Protein 2RBK (pdb70)

Foldseek 3Di:
DAAEEEEEPDQWQADLVVRAGDPLLLVLLVVLVVVRHAYEYAYLADPLFPPRCCSCVVVVRHQWYQYNQQQWIAGVPGTQHHDFADLQLLLLVLVLCVVVVWKKWFDDNPAIEIENHDPVCCVDVPPRNNGPDHHYDHSVVRSPDGGAKMKIQDAVVSCVVSCVRRPAWDWFDPDGRIIIIGGHPRHSLNNVVRVCVVVVHDLCNYEYEEAGRSCLVVQQRRNFYEYEQPHDPSSVVSGPYYAYGSNVSRVSVVCVVVVSD

Radius of gyration: 17.63 Å; Cα contacts (8 Å, |Δi|>4): 606; chains: 1; bounding box: 45×34×45 Å

Secondary structure (DSSP, 8-state):
---EEEE-SBTTTB-TTTSS--HHHHHHHHHHHHTT-EEEEE-SS-GGG--S-HHHHHTT---EEEEGGGTEEEETTEEEEE----HHHHHHHHHHHHHHT--EEEE-SS-EEEES--HHIIIIIIIIT-PPPPPB--HHHHHTS--SEEEE---HHHHHHHGGGSTT-EEE-SSTT--EEESTT-SHHHHHHHHHHHHT--GGGEEEEE-SGGGHHHHHHSSEEEE-TTS-HHHHHHSSEE---GGGTHHHHHHHHHT--

InterPro domains:
  IPR000150 Cof family [TIGR00099] (5-255)
  IPR006379 HAD-superfamily hydrolase, subfamily IIB [TIGR01484] (4-228)
  IPR023214 HAD superfamily [G3DSA:3.40.50.1000] (5-255)
  IPR036412 HAD-like superfamily [SSF56784] (3-259)

B-factor: mean 18.92, std 11.82, range [7.37, 110.87]

Nearest PDB structures (foldseek):
  2rav-assembly1_A  TM=1.000E+00  e=5.101E-58  Bacteroides thetaiotaomicron VPI-5482
  1ymq-assembly1_A  TM=9.968E-01  e=4.869E-56  Bacteroides thetaiotaomicron VPI-5482
  3r4c-assembly1_A  TM=8.888E-01  e=1.615E-30  Bacteroides thetaiotaomicron
  2pq0-assembly1_A  TM=8.275E-01  e=8.387E-27  Geobacillus kaustophilus HTA426
  3l7y-assembly1_A  TM=8.537E-01  e=1.121E-21  Streptococcus mutans UA159

CATH classification: 3.40.50.1000 (+1 more: 3.30.1240.10)

Structure (mmCIF, N/CA/C/O backbone):
data_2RBK
#
_entry.id   2RBK
#
_cell.length_a   49.533
_cell.length_b   56.356
_cell.length_c   94.026
_cell.angle_alpha   90.00
_cell.angle_beta   90.00
_cell.angle_gamma   90.00
#
_symmetry.space_group_name_H-M   'P 21 21 21'
#
loop_
_entity.id
_entity.type
_entity.pdbx_description
1 polymer 'Putative uncharacterized protein'
2 non-polymer 'MAGNESIUM ION'
3 non-polymer oxido(dioxo)vanadium
4 water water
#
loop_
_atom_site.group_PDB
_atom_site.id
_atom_site.type_symbol
_atom_site.label_atom_id
_atom_site.label_alt_id
_atom_site.label_comp_id
_atom_site.label_asym_id
_atom_site.label_entity_id
_atom_site.label_seq_id
_atom_site.pdbx_PDB_ins_code
_atom_site.Cartn_x
_atom_site.Cartn_y
_atom_site.Cartn_z
_atom_site.occupancy
_atom_site.B_iso_or_equiv
_atom_site.auth_seq_id
_atom_site.auth_comp_id
_atom_site.auth_asym_id
_atom_site.auth_atom_id
_atom_site.pdbx_PDB_model_num
ATOM 1 N N . MET A 1 1 ? 18.576 20.958 63.337 1.00 18.55 1 MET A N 1
ATOM 2 C CA . MET A 1 1 ? 19.410 21.830 62.498 1.00 19.26 1 MET A CA 1
ATOM 3 C C . MET A 1 1 ? 19.060 21.517 61.029 1.00 19.44 1 MET A C 1
ATOM 4 O O . MET A 1 1 ? 18.393 20.521 60.704 1.00 19.63 1 MET A O 1
ATOM 9 N N . THR A 1 2 ? 19.567 22.469 60.250 1.00 14.76 2 THR A N 1
ATOM 10 C CA . THR A 1 2 ? 19.234 22.361 58.830 1.00 11.75 2 THR A CA 1
ATOM 11 C C . THR A 1 2 ? 20.003 21.264 58.121 1.00 10.92 2 THR A C 1
ATOM 12 O O . THR A 1 2 ? 21.219 21.162 58.255 1.00 12.58 2 THR A O 1
ATOM 16 N N . LYS A 1 3 ? 19.304 20.471 57.350 1.00 10.21 3 LYS A N 1
ATOM 17 C CA . LYS A 1 3 ? 19.840 19.375 56.553 1.00 9.71 3 LYS A CA 1
ATOM 18 C C . LYS A 1 3 ? 19.614 19.583 55.062 1.00 8.90 3 LYS A C 1
ATOM 19 O O . LYS A 1 3 ? 20.358 18.995 54.277 1.00 10.27 3 LYS A O 1
ATOM 25 N N . ALA A 1 4 ? 18.621 20.338 54.653 1.00 9.17 4 ALA A N 1
ATOM 26 C CA . ALA A 1 4 ? 18.229 20.461 53.249 1.00 8.72 4 ALA A CA 1
ATOM 27 C C . ALA A 1 4 ? 17.983 21.934 52.923 1.00 7.90 4 ALA A C 1
ATOM 28 O O . ALA A 1 4 ? 17.236 22.598 53.649 1.00 9.25 4 ALA A O 1
ATOM 30 N N . LEU A 1 5 ? 18.609 22.400 51.870 1.00 7.90 5 LEU A N 1
ATOM 31 C CA . LEU A 1 5 ? 18.454 23.768 51.341 1.00 7.79 5 LEU A CA 1
ATOM 32 C C . LEU A 1 5 ? 17.697 23.694 50.031 1.00 7.76 5 LEU A C 1
ATOM 33 O O . LEU A 1 5 ? 18.028 22.866 49.167 1.00 8.92 5 LEU A O 1
ATOM 38 N N . PHE A 1 6 ? 16.712 24.566 49.842 1.00 7.42 6 PHE A N 1
ATOM 39 C CA . PHE A 1 6 ? 15.917 24.631 48.650 1.00 7.92 6 PHE A CA 1
ATOM 40 C C . PHE A 1 6 ? 16.026 26.021 48.035 1.00 7.37 6 PHE A C 1
ATOM 41 O O . PHE A 1 6 ? 15.599 26.985 48.659 1.00 8.57 6 PHE A O 1
ATOM 49 N N . PHE A 1 7 ? 16.598 26.090 46.843 1.00 7.60 7 PHE A N 1
ATOM 50 C CA . PHE A 1 7 ? 16.867 27.371 46.177 1.00 7.67 7 PHE A CA 1
ATOM 51 C C . PHE A 1 7 ? 16.003 27.532 44.930 1.00 7.96 7 PHE A C 1
ATOM 52 O O . PHE A 1 7 ? 16.109 26.752 43.984 1.00 8.47 7 PHE A O 1
ATOM 60 N N . ASP A 1 8 ? 15.219 28.625 44.901 1.00 8.25 8 ASP A N 1
ATOM 61 C CA . ASP A 1 8 ? 14.742 29.130 43.628 1.00 8.24 8 ASP A CA 1
ATOM 62 C C . ASP A 1 8 ? 15.925 29.508 42.754 1.00 8.38 8 ASP A C 1
ATOM 63 O O . ASP A 1 8 ? 17.013 29.792 43.241 1.00 8.91 8 ASP A O 1
ATOM 68 N N . ILE A 1 9 ? 15.704 29.516 41.427 1.00 8.44 9 ILE A N 1
ATOM 69 C CA . ILE A 1 9 ? 16.783 29.911 40.523 1.00 9.20 9 ILE A CA 1
ATOM 70 C C . ILE A 1 9 ? 16.676 31.430 40.238 1.00 8.67 9 ILE A C 1
ATOM 71 O O . ILE A 1 9 ? 17.559 32.201 40.651 1.00 9.66 9 ILE A O 1
ATOM 76 N N . ASP A 1 10 ? 15.671 31.843 39.508 1.00 10.01 10 ASP A N 1
ATOM 77 C CA . ASP A 1 10 ? 15.674 33.208 38.948 1.00 10.13 10 ASP A CA 1
ATOM 78 C C . ASP A 1 10 ? 15.417 34.251 40.030 1.00 9.42 10 ASP A C 1
ATOM 79 O O . ASP A 1 10 ? 14.411 34.240 40.713 1.00 9.96 10 ASP A O 1
ATOM 84 N N . GLY A 1 11 ? 16.347 35.164 40.221 1.00 9.83 11 GLY A N 1
ATOM 85 C CA . GLY A 1 11 ? 16.313 36.183 41.237 1.00 9.71 11 GLY A CA 1
ATOM 86 C C . GLY A 1 11 ? 16.789 35.713 42.586 1.00 9.11 11 GLY A C 1
ATOM 87 O O . GLY A 1 11 ? 16.782 36.506 43.537 1.00 10.20 11 GLY A O 1
ATOM 88 N N . THR A 1 12 ? 17.223 34.464 42.702 1.00 8.86 12 THR A N 1
ATOM 89 C CA . THR A 1 12 ? 17.639 33.873 43.990 1.00 8.52 12 THR A CA 1
ATOM 90 C C . THR A 1 12 ? 19.062 33.333 43.864 1.00 8.69 12 THR A C 1
ATOM 91 O O . THR A 1 12 ? 19.955 33.785 44.603 1.00 9.91 12 THR A O 1
ATOM 95 N N . LEU A 1 13 ? 19.289 32.421 42.929 1.00 8.57 13 LEU A N 1
ATOM 96 C CA . LEU A 1 13 ? 20.637 32.019 42.534 1.00 8.81 13 LEU A CA 1
ATOM 97 C C . LEU A 1 13 ? 21.179 32.867 41.389 1.00 9.55 13 LEU A C 1
ATOM 98 O O . LEU A 1 13 ? 22.316 33.273 41.455 1.00 12.34 13 LEU A O 1
ATOM 103 N N . VAL A 1 14 ? 20.386 33.090 40.357 1.00 9.88 14 VAL A N 1
ATOM 104 C CA . VAL A 1 14 ? 20.798 33.798 39.135 1.00 10.62 14 VAL A CA 1
ATOM 105 C C . VAL A 1 14 ? 20.193 35.178 39.122 1.00 10.98 14 VAL A C 1
ATOM 106 O O . VAL A 1 14 ? 18.979 35.348 39.191 1.00 13.29 14 VAL A O 1
ATOM 110 N N . SER A 1 15 ? 21.068 36.197 39.016 1.00 11.46 15 SER A N 1
ATOM 111 C CA . SER A 1 15 ? 20.646 37.570 38.979 1.00 13.01 15 SER A CA 1
ATOM 112 C C . SER A 1 15 ? 19.884 37.921 37.719 1.00 14.72 15 SER A C 1
ATOM 113 O O . SER A 1 15 ? 20.361 37.617 36.624 1.00 15.55 15 SER A O 1
ATOM 116 N N . PHE A 1 16 ? 18.777 38.639 37.817 1.00 16.07 16 PHE A N 1
ATOM 117 C CA . PHE A 1 16 ? 18.064 39.122 36.650 1.00 17.84 16 PHE A CA 1
ATOM 118 C C . PHE A 1 16 ? 18.859 40.239 35.993 1.00 19.80 16 PHE A C 1
ATOM 119 O O . PHE A 1 16 ? 18.703 40.489 34.802 1.00 25.72 16 PHE A O 1
ATOM 127 N N . GLU A 1 17 ? 19.665 40.935 36.773 1.00 23.03 17 GLU A N 1
ATOM 128 C CA A GLU A 1 17 ? 20.488 42.084 36.380 0.37 24.67 17 GLU A CA 1
ATOM 129 C CA B GLU A 1 17 ? 20.396 42.110 36.230 0.63 25.15 17 GLU A CA 1
ATOM 130 C C . GLU A 1 17 ? 21.653 41.679 35.503 1.00 25.67 17 GLU A C 1
ATOM 131 O O . GLU A 1 17 ? 21.951 42.250 34.441 1.00 31.70 17 GLU A O 1
ATOM 142 N N . THR A 1 18 ? 22.369 40.666 36.002 1.00 23.87 18 THR A N 1
ATOM 143 C CA . THR A 1 18 ? 23.562 40.215 35.349 1.00 26.28 18 THR A CA 1
ATOM 144 C C . THR A 1 18 ? 23.362 38.928 34.572 1.00 23.24 18 THR A C 1
ATOM 145 O O . THR A 1 18 ? 24.189 38.540 33.754 1.00 26.88 18 THR A O 1
ATOM 149 N N . HIS A 1 19 ? 22.343 38.137 34.824 1.00 20.17 19 HIS A N 1
ATOM 150 C CA . HIS A 1 19 ? 22.119 36.823 34.277 1.00 19.57 19 HIS A CA 1
ATOM 151 C C . HIS A 1 19 ? 23.180 35.800 34.700 1.00 18.70 19 HIS A C 1
ATOM 152 O O . HIS A 1 19 ? 23.399 34.791 34.042 1.00 21.60 19 HIS A O 1
ATOM 159 N N . ARG A 1 20 ? 23.861 36.031 35.826 1.00 17.57 20 ARG A N 1
ATOM 160 C CA . ARG A 1 20 ? 24.864 35.200 36.383 1.00 17.14 20 ARG A CA 1
ATOM 161 C C . ARG A 1 20 ? 24.612 34.902 37.864 1.00 13.50 20 ARG A C 1
ATOM 162 O O . ARG A 1 20 ? 23.951 35.665 38.560 1.00 14.18 20 ARG A O 1
ATOM 170 N N . ILE A 1 21 ? 25.227 33.848 38.308 1.00 13.22 21 ILE A N 1
ATOM 171 C CA . ILE A 1 21 ? 25.254 33.484 39.723 1.00 10.96 21 ILE A CA 1
ATOM 172 C C . ILE A 1 21 ? 26.377 34.289 40.442 1.00 11.33 21 ILE A C 1
ATOM 173 O O . ILE A 1 21 ? 27.503 34.278 39.976 1.00 13.12 21 ILE A O 1
ATOM 178 N N . PRO A 1 22 ? 26.072 34.979 41.533 1.00 10.92 22 PRO A N 1
ATOM 179 C CA . PRO A 1 22 ? 27.135 35.696 42.264 1.00 11.55 22 PRO A CA 1
ATOM 180 C C . PRO A 1 22 ? 28.237 34.708 42.661 1.00 11.43 22 PRO A C 1
ATOM 181 O O . PRO A 1 22 ? 28.011 33.581 43.099 1.00 11.13 22 PRO A O 1
ATOM 185 N N . SER A 1 23 ? 29.450 35.219 42.617 1.00 12.71 23 SER A N 1
ATOM 186 C CA . SER A 1 23 ? 30.588 34.418 43.040 1.00 12.65 23 SER A CA 1
ATOM 187 C C . SER A 1 23 ? 30.464 33.939 44.466 1.00 10.98 23 SER A C 1
ATOM 188 O O . SER A 1 23 ? 30.837 32.809 44.772 1.00 11.97 23 SER A O 1
ATOM 191 N N . SER A 1 24 ? 29.944 34.769 45.344 1.00 10.50 24 SER A N 1
ATOM 192 C CA . SER A 1 24 ? 29.833 34.360 46.737 1.00 9.90 24 SER A CA 1
ATOM 193 C C . SER A 1 24 ? 28.770 33.277 46.943 1.00 8.98 24 SER A C 1
ATOM 194 O O . SER A 1 24 ? 28.856 32.535 47.931 1.00 9.54 24 SER A O 1
ATOM 197 N N . THR A 1 25 ? 27.825 33.183 46.044 1.00 9.06 25 THR A N 1
ATOM 198 C CA . THR A 1 25 ? 26.848 32.107 46.084 1.00 9.42 25 THR A CA 1
ATOM 199 C C . THR A 1 25 ? 27.502 30.776 45.782 1.00 9.11 25 THR A C 1
ATOM 200 O O . THR A 1 25 ? 27.263 29.768 46.453 1.00 9.86 25 THR A O 1
ATOM 204 N N . ILE A 1 26 ? 28.330 30.744 44.743 1.00 9.79 26 ILE A N 1
ATOM 205 C CA A ILE A 1 26 ? 29.037 29.505 44.432 0.71 10.57 26 ILE A CA 1
ATOM 206 C CA B ILE A 1 26 ? 29.094 29.551 44.415 0.29 10.07 26 ILE A CA 1
ATOM 207 C C . ILE A 1 26 ? 29.917 29.097 45.608 1.00 10.08 26 ILE A C 1
ATOM 208 O O . ILE A 1 26 ? 29.922 27.909 45.997 1.00 11.04 26 ILE A O 1
ATOM 217 N N . GLU A 1 27 ? 30.641 30.034 46.197 1.00 10.01 27 GLU A N 1
ATOM 218 C CA . GLU A 1 27 ? 31.492 29.715 47.371 1.00 10.37 27 GLU A CA 1
ATOM 219 C C . GLU A 1 27 ? 30.655 29.207 48.532 1.00 9.43 27 GLU A C 1
ATOM 220 O O . GLU A 1 27 ? 31.050 28.244 49.214 1.00 10.12 27 GLU A O 1
ATOM 226 N N . ALA A 1 28 ? 29.504 29.814 48.805 1.00 9.32 28 ALA A N 1
ATOM 227 C CA . ALA A 1 28 ? 28.659 29.387 49.897 1.00 9.31 28 ALA A CA 1
ATOM 228 C C . ALA A 1 28 ? 28.148 27.976 49.687 1.00 8.77 28 ALA A C 1
ATOM 229 O O . ALA A 1 28 ? 28.097 27.183 50.632 1.00 9.26 28 ALA A O 1
ATOM 231 N N . LEU A 1 29 ? 27.729 27.650 48.473 1.00 8.66 29 LEU A N 1
ATOM 232 C CA A LEU A 1 29 ? 27.204 26.306 48.194 0.69 8.80 29 LEU A CA 1
ATOM 233 C CA B LEU A 1 29 ? 27.227 26.316 48.152 0.31 8.60 29 LEU A CA 1
ATOM 234 C C . LEU A 1 29 ? 28.331 25.293 48.256 1.00 9.08 29 LEU A C 1
ATOM 235 O O . LEU A 1 29 ? 28.101 24.152 48.721 1.00 9.26 29 LEU A O 1
ATOM 244 N N . GLU A 1 30 ? 29.531 25.626 47.815 1.00 9.50 30 GLU A N 1
ATOM 245 C CA . GLU A 1 30 ? 30.683 24.712 47.991 1.00 9.75 30 GLU A CA 1
ATOM 246 C C . GLU A 1 30 ? 30.882 24.412 49.469 1.00 9.52 30 GLU A C 1
ATOM 247 O O . GLU A 1 30 ? 31.067 23.247 49.870 1.00 10.24 30 GLU A O 1
ATOM 253 N N . ALA A 1 31 ? 30.851 25.477 50.294 1.00 9.63 31 ALA A N 1
ATOM 254 C CA . ALA A 1 31 ? 31.096 25.270 51.713 1.00 10.12 31 ALA A CA 1
ATOM 255 C C . ALA A 1 31 ? 29.977 24.427 52.349 1.00 9.30 31 ALA A C 1
ATOM 256 O O . ALA A 1 31 ? 30.232 23.550 53.162 1.00 10.39 31 ALA A O 1
ATOM 258 N N . ALA A 1 32 ? 28.718 24.684 51.954 1.00 9.01 32 ALA A N 1
ATOM 259 C CA . ALA A 1 32 ? 27.589 23.937 52.516 1.00 8.81 32 ALA A CA 1
ATOM 260 C C . ALA A 1 32 ? 27.660 22.475 52.093 1.00 8.34 32 ALA A C 1
ATOM 261 O O . ALA A 1 32 ? 27.374 21.561 52.886 1.00 9.00 32 ALA A O 1
ATOM 263 N N . HIS A 1 33 ? 28.027 22.229 50.853 1.00 8.72 33 HIS A N 1
ATOM 264 C CA . HIS A 1 33 ? 28.125 20.845 50.344 1.00 8.79 33 HIS A CA 1
ATOM 265 C C . HIS A 1 33 ? 29.099 20.034 51.180 1.00 9.08 33 HIS A C 1
ATOM 266 O O . HIS A 1 33 ? 28.867 18.881 51.547 1.00 9.73 33 HIS A O 1
ATOM 273 N N . ALA A 1 34 ? 30.266 20.615 51.486 1.00 9.25 34 ALA A N 1
ATOM 274 C CA . ALA A 1 34 ? 31.295 19.933 52.262 1.00 10.00 34 ALA A CA 1
ATOM 275 C C . ALA A 1 34 ? 30.872 19.683 53.698 1.00 10.13 34 ALA A C 1
ATOM 276 O O . ALA A 1 34 ? 31.328 18.718 54.300 1.00 11.78 34 ALA A O 1
ATOM 278 N N . LYS A 1 35 ? 29.998 20.516 54.245 1.00 10.11 35 LYS A N 1
ATOM 279 C CA . LYS A 1 35 ? 29.396 20.321 55.562 1.00 11.03 35 LYS A CA 1
ATOM 280 C C . LYS A 1 35 ? 28.257 19.287 55.546 1.00 11.14 35 LYS A C 1
ATOM 281 O O . LYS A 1 35 ? 27.712 18.992 56.626 1.00 13.34 35 LYS A O 1
ATOM 287 N N . GLY A 1 36 ? 27.902 18.764 54.378 1.00 9.80 36 GLY A N 1
ATOM 288 C CA . GLY A 1 36 ? 26.906 17.731 54.244 1.00 10.31 36 GLY A CA 1
ATOM 289 C C . GLY A 1 36 ? 25.503 18.247 54.063 1.00 9.00 36 GLY A C 1
ATOM 290 O O . GLY A 1 36 ? 24.590 17.438 54.070 1.00 9.43 36 GLY A O 1
ATOM 291 N N . LEU A 1 37 ? 25.271 19.531 53.841 1.00 8.62 37 LEU A N 1
ATOM 292 C CA . LEU A 1 37 ? 23.966 19.986 53.459 1.00 8.37 37 LEU A CA 1
ATOM 293 C C . LEU A 1 37 ? 23.573 19.346 52.139 1.00 8.43 37 LEU A C 1
ATOM 294 O O . LEU A 1 37 ? 24.406 19.240 51.238 1.00 9.72 37 LEU A O 1
ATOM 299 N N . LYS A 1 38 ? 22.313 18.962 52.007 1.00 9.08 38 LYS A N 1
ATOM 300 C CA . LYS A 1 38 ? 21.760 18.597 50.723 1.00 9.43 38 LYS A CA 1
ATOM 301 C C . LYS A 1 38 ? 21.233 19.892 50.078 1.00 10.17 38 LYS A C 1
ATOM 302 O O . LYS A 1 38 ? 20.570 20.691 50.720 1.00 11.75 38 LYS A O 1
ATOM 308 N N . ILE A 1 39 ? 21.551 20.059 48.787 1.00 8.66 39 ILE A N 1
ATOM 309 C CA . ILE A 1 39 ? 21.268 21.278 48.063 1.00 8.68 39 ILE A CA 1
ATOM 310 C C . ILE A 1 39 ? 20.334 20.981 46.899 1.00 8.35 39 ILE A C 1
ATOM 311 O O . ILE A 1 39 ? 20.660 20.152 46.020 1.00 9.02 39 ILE A O 1
ATOM 316 N N . PHE A 1 40 ? 19.159 21.569 46.921 1.00 8.03 40 PHE A N 1
ATOM 317 C CA . PHE A 1 40 ? 18.118 21.281 45.949 1.00 8.23 40 PHE A CA 1
ATOM 318 C C . PHE A 1 40 ? 17.722 22.544 45.246 1.00 7.68 40 PHE A C 1
ATOM 319 O O . PHE A 1 40 ? 17.651 23.652 45.799 1.00 9.00 40 PHE A O 1
ATOM 327 N N . ILE A 1 41 ? 17.401 22.390 43.966 1.00 8.07 41 ILE A N 1
ATOM 328 C CA . ILE A 1 41 ? 16.782 23.424 43.145 1.00 8.34 41 ILE A CA 1
ATOM 329 C C . ILE A 1 41 ? 15.291 23.339 43.259 1.00 8.11 41 ILE A C 1
ATOM 330 O O . ILE A 1 41 ? 14.755 22.219 43.274 1.00 9.05 41 ILE A O 1
ATOM 335 N N . ALA A 1 42 ? 14.602 24.474 43.368 1.00 8.21 42 ALA A N 1
ATOM 336 C CA . ALA A 1 42 ? 13.138 24.508 43.436 1.00 8.22 42 ALA A CA 1
ATOM 337 C C . ALA A 1 42 ? 12.706 25.632 42.517 1.00 8.67 42 ALA A C 1
ATOM 338 O O . ALA A 1 42 ? 12.711 26.803 42.907 1.00 9.28 42 ALA A O 1
ATOM 340 N N . THR A 1 43 ? 12.284 25.269 41.282 1.00 8.58 43 THR A N 1
ATOM 341 C CA . THR A 1 43 ? 12.048 26.231 40.222 1.00 8.45 43 THR A CA 1
ATOM 342 C C . THR A 1 43 ? 10.738 25.973 39.505 1.00 8.71 43 THR A C 1
ATOM 343 O O . THR A 1 43 ? 10.256 24.857 39.380 1.00 8.91 43 THR A O 1
ATOM 347 N N . GLY A 1 44 ? 10.174 27.080 38.960 1.00 9.30 44 GLY A N 1
ATOM 348 C CA . GLY A 1 44 ? 9.142 27.017 37.992 1.00 10.09 44 GLY A CA 1
ATOM 349 C C . GLY A 1 44 ? 9.602 26.561 36.643 1.00 10.07 44 GLY A C 1
ATOM 350 O O . GLY A 1 44 ? 8.822 26.120 35.780 1.00 12.49 44 GLY A O 1
ATOM 351 N N . ARG A 1 45 ? 10.899 26.664 36.327 1.00 9.97 45 ARG A N 1
ATOM 352 C CA . ARG A 1 45 ? 11.367 26.218 35.041 1.00 10.14 45 ARG A CA 1
ATOM 353 C C . ARG A 1 45 ? 11.243 24.714 34.906 1.00 9.76 45 ARG A C 1
ATOM 354 O O . ARG A 1 45 ? 11.549 23.973 35.846 1.00 10.34 45 ARG A O 1
ATOM 362 N N . PRO A 1 46 ? 10.864 24.218 33.719 1.00 10.17 46 PRO A N 1
ATOM 363 C CA . PRO A 1 46 ? 11.112 22.818 33.374 1.00 10.84 46 PRO A CA 1
ATOM 364 C C . PRO A 1 46 ? 12.595 22.573 33.161 1.00 9.92 46 PRO A C 1
ATOM 365 O O . PRO A 1 46 ? 13.327 23.486 32.740 1.00 10.74 46 PRO A O 1
ATOM 369 N N . LYS A 1 47 ? 13.040 21.342 33.347 1.00 10.99 47 LYS A N 1
ATOM 370 C CA . LYS A 1 47 ? 14.430 20.991 33.123 1.00 11.69 47 LYS A CA 1
ATOM 371 C C . LYS A 1 47 ? 14.903 21.419 31.754 1.00 11.74 47 LYS A C 1
ATOM 372 O O . LYS A 1 47 ? 16.082 21.830 31.586 1.00 12.71 47 LYS A O 1
ATOM 378 N N . ALA A 1 48 ? 14.045 21.315 30.735 1.00 11.37 48 ALA A N 1
ATOM 379 C CA . ALA A 1 48 ? 14.378 21.640 29.387 1.00 13.14 48 ALA A CA 1
ATOM 380 C C . ALA A 1 48 ? 14.912 23.081 29.218 1.00 12.72 48 ALA A C 1
ATOM 381 O O . ALA A 1 48 ? 15.658 23.288 28.256 1.00 15.19 48 ALA A O 1
ATOM 383 N N . ILE A 1 49 ? 14.588 23.995 30.122 1.00 11.66 49 ILE A N 1
ATOM 384 C CA . ILE A 1 49 ? 15.076 25.367 29.991 1.00 12.02 49 ILE A CA 1
ATOM 385 C C . ILE A 1 49 ? 15.954 25.752 31.182 1.00 11.50 49 ILE A C 1
ATOM 386 O O . ILE A 1 49 ? 16.244 26.935 31.346 1.00 12.35 49 ILE A O 1
ATOM 391 N N . ILE A 1 50 ? 16.432 24.787 31.980 1.00 11.07 50 ILE A N 1
ATOM 392 C CA . ILE A 1 50 ? 17.408 25.096 33.045 1.00 11.79 50 ILE A CA 1
ATOM 393 C C . ILE A 1 50 ? 18.776 25.111 32.390 1.00 13.18 50 ILE A C 1
ATOM 394 O O . ILE A 1 50 ? 19.525 24.109 32.379 1.00 16.09 50 ILE A O 1
ATOM 399 N N . ASN A 1 51 ? 19.132 26.249 31.804 1.00 14.64 51 ASN A N 1
ATOM 400 C CA . ASN A 1 51 ? 20.342 26.450 31.009 1.00 16.29 51 ASN A CA 1
ATOM 401 C C . ASN A 1 51 ? 21.282 27.411 31.727 1.00 14.21 51 ASN A C 1
ATOM 402 O O . ASN A 1 51 ? 22.247 27.858 31.112 1.00 19.44 51 ASN A O 1
ATOM 407 N N . ASN A 1 52 ? 21.028 27.708 32.999 1.00 13.29 52 ASN A N 1
ATOM 408 C CA . ASN A 1 52 ? 21.716 28.820 33.703 1.00 13.07 52 ASN A CA 1
ATOM 409 C C . ASN A 1 52 ? 22.378 28.365 34.981 1.00 12.41 52 ASN A C 1
ATOM 410 O O . ASN A 1 52 ? 22.815 29.197 35.766 1.00 14.88 52 ASN A O 1
ATOM 415 N N . LEU A 1 53 ? 22.527 27.025 35.201 1.00 11.67 53 LEU A N 1
ATOM 416 C CA . LEU A 1 53 ? 23.087 26.481 36.385 1.00 11.33 53 LEU A CA 1
ATOM 417 C C . LEU A 1 53 ? 24.394 25.738 36.181 1.00 12.65 53 LEU A C 1
ATOM 418 O O . LEU A 1 53 ? 24.869 25.037 37.077 1.00 12.49 53 LEU A O 1
ATOM 423 N N . SER A 1 54 ? 25.053 25.857 35.004 1.00 14.35 54 SER A N 1
ATOM 424 C CA . SER A 1 54 ? 26.237 25.045 34.736 1.00 14.98 54 SER A CA 1
ATOM 425 C C . SER A 1 54 ? 27.331 25.212 35.762 1.00 14.74 54 SER A C 1
ATOM 426 O O . SER A 1 54 ? 28.026 24.272 36.044 1.00 15.49 54 SER A O 1
ATOM 429 N N . GLU A 1 55 ? 27.487 26.390 36.327 1.00 14.77 55 GLU A N 1
ATOM 430 C CA . GLU A 1 55 ? 28.532 26.519 37.336 1.00 15.82 55 GLU A CA 1
ATOM 431 C C . GLU A 1 55 ? 28.347 25.586 38.533 1.00 15.16 55 GLU A C 1
ATOM 432 O O . GLU A 1 55 ? 29.293 24.967 39.076 1.00 20.91 55 GLU A O 1
ATOM 438 N N . LEU A 1 56 ? 27.121 25.448 38.950 1.00 13.22 56 LEU A N 1
ATOM 439 C CA . LEU A 1 56 ? 26.807 24.585 40.073 1.00 11.96 56 LEU A CA 1
ATOM 440 C C . LEU A 1 56 ? 26.831 23.100 39.656 1.00 11.74 56 LEU A C 1
ATOM 441 O O . LEU A 1 56 ? 27.293 22.251 40.408 1.00 12.84 56 LEU A O 1
ATOM 446 N N . GLN A 1 57 ? 26.266 22.850 38.454 1.00 12.21 57 GLN A N 1
ATOM 447 C CA . GLN A 1 57 ? 26.173 21.511 37.922 1.00 13.08 57 GLN A CA 1
ATOM 448 C C . GLN A 1 57 ? 27.561 20.905 37.625 1.00 13.79 57 GLN A C 1
ATOM 449 O O . GLN A 1 57 ? 27.813 19.752 37.984 1.00 14.50 57 GLN A O 1
ATOM 455 N N . ASP A 1 58 ? 28.425 21.717 37.043 1.00 13.34 58 ASP A N 1
ATOM 456 C CA . ASP A 1 58 ? 29.774 21.206 36.713 1.00 13.89 58 ASP A CA 1
ATOM 457 C C . ASP A 1 58 ? 30.570 20.983 37.981 1.00 12.74 58 ASP A C 1
ATOM 458 O O . ASP A 1 58 ? 31.536 20.208 37.956 1.00 15.91 58 ASP A O 1
ATOM 463 N N . ARG A 1 59 ? 30.227 21.644 39.076 1.00 12.36 59 ARG A N 1
ATOM 464 C CA A ARG A 1 59 ? 30.852 21.460 40.390 0.69 11.06 59 ARG A CA 1
ATOM 465 C CA B ARG A 1 59 ? 30.881 21.437 40.368 0.31 11.50 59 ARG A CA 1
ATOM 466 C C . ARG A 1 59 ? 30.183 20.334 41.159 1.00 11.29 59 ARG A C 1
ATOM 467 O O . ARG A 1 59 ? 30.592 20.035 42.285 1.00 12.07 59 ARG A O 1
ATOM 482 N N . ASN A 1 60 ? 29.150 19.703 40.615 1.00 11.59 60 ASN A N 1
ATOM 483 C CA . ASN A 1 60 ? 28.473 18.579 41.249 1.00 11.98 60 ASN A CA 1
ATOM 484 C C . ASN A 1 60 ? 27.931 18.917 42.629 1.00 11.64 60 ASN A C 1
ATOM 485 O O . ASN A 1 60 ? 27.991 18.134 43.550 1.00 13.33 60 ASN A O 1
ATOM 490 N N . LEU A 1 61 ? 27.349 20.120 42.733 1.00 10.75 61 LEU A N 1
ATOM 491 C CA . LEU A 1 61 ? 26.833 20.629 44.007 1.00 11.14 61 LEU A CA 1
ATOM 492 C C . LEU A 1 61 ? 25.330 20.429 44.232 1.00 10.66 61 LEU A C 1
ATOM 493 O O . LEU A 1 61 ? 24.878 20.646 45.348 1.00 11.88 61 LEU A O 1
ATOM 498 N N . ILE A 1 62 ? 24.567 20.028 43.230 1.00 10.34 62 ILE A N 1
ATOM 499 C CA . ILE A 1 62 ? 23.117 19.886 43.355 1.00 9.55 62 ILE A CA 1
ATOM 500 C C . ILE A 1 62 ? 22.759 18.428 43.567 1.00 9.58 62 ILE A C 1
ATOM 501 O O . ILE A 1 62 ? 23.193 17.564 42.817 1.00 10.78 62 ILE A O 1
ATOM 506 N N . ASP A 1 63 ? 21.954 18.177 44.608 1.00 8.12 63 ASP A N 1
ATOM 507 C CA . ASP A 1 63 ? 21.527 16.821 45.002 1.00 8.72 63 ASP A CA 1
ATOM 508 C C . ASP A 1 63 ? 20.177 16.425 44.438 1.00 8.96 63 ASP A C 1
ATOM 509 O O . ASP A 1 63 ? 19.824 15.229 44.520 1.00 10.57 63 ASP A O 1
ATOM 514 N N . GLY A 1 64 ? 19.386 17.336 43.915 1.00 8.55 64 GLY A N 1
ATOM 515 C CA . GLY A 1 64 ? 18.079 16.999 43.347 1.00 8.61 64 GLY A CA 1
ATOM 516 C C . GLY A 1 64 ? 17.382 18.248 42.893 1.00 7.96 64 GLY A C 1
ATOM 517 O O . GLY A 1 64 ? 17.792 19.369 43.193 1.00 8.20 64 GLY A O 1
ATOM 518 N N . TYR A 1 65 ? 16.272 18.013 42.161 1.00 8.24 65 TYR A N 1
ATOM 519 C CA . TYR A 1 65 ? 15.536 19.039 41.503 1.00 7.93 65 TYR A CA 1
ATOM 520 C C . TYR A 1 65 ? 14.031 18.935 41.731 1.00 7.97 65 TYR A C 1
ATOM 521 O O . TYR A 1 65 ? 13.438 17.871 41.514 1.00 9.01 65 TYR A O 1
ATOM 530 N N . ILE A 1 66 ? 13.459 20.075 42.068 1.00 7.44 66 ILE A N 1
ATOM 531 C CA . ILE A 1 66 ? 12.049 20.340 42.022 1.00 7.67 66 ILE A CA 1
ATOM 532 C C . ILE A 1 66 ? 11.854 21.280 40.850 1.00 7.66 66 ILE A C 1
ATOM 533 O O . ILE A 1 66 ? 12.364 22.404 40.878 1.00 8.35 66 ILE A O 1
ATOM 538 N N . THR A 1 67 ? 11.178 20.815 39.800 1.00 7.82 67 THR A N 1
ATOM 539 C CA . THR A 1 67 ? 10.956 21.625 38.596 1.00 7.87 67 THR A CA 1
ATOM 540 C C . THR A 1 67 ? 9.477 21.762 38.362 1.00 7.95 67 THR A C 1
ATOM 541 O O . THR A 1 67 ? 8.645 21.091 38.981 1.00 8.31 67 THR A O 1
ATOM 545 N N . MET A 1 68 ? 9.140 22.687 37.452 1.00 8.20 68 MET A N 1
ATOM 546 C CA . MET A 1 68 ? 7.736 22.945 37.138 1.00 8.75 68 MET A CA 1
ATOM 547 C C . MET A 1 68 ? 6.909 23.134 38.438 1.00 8.73 68 MET A C 1
ATOM 548 O O . MET A 1 68 ? 5.802 22.601 38.592 1.00 8.87 68 MET A O 1
ATOM 553 N N . ASN A 1 69 ? 7.462 23.912 39.356 1.00 8.73 69 ASN A N 1
ATOM 554 C CA . ASN A 1 69 ? 6.716 24.300 40.565 1.00 9.37 69 ASN A CA 1
ATOM 555 C C . ASN A 1 69 ? 6.278 23.112 41.387 1.00 9.17 69 ASN A C 1
ATOM 556 O O . ASN A 1 69 ? 5.274 23.167 42.076 1.00 11.94 69 ASN A O 1
ATOM 561 N N . GLY A 1 70 ? 7.062 22.017 41.375 1.00 8.66 70 GLY A N 1
ATOM 562 C CA . GLY A 1 70 ? 6.712 20.810 42.110 1.00 9.12 70 GLY A CA 1
ATOM 563 C C . GLY A 1 70 ? 6.061 19.737 41.325 1.00 9.16 70 GLY A C 1
ATOM 564 O O . GLY A 1 70 ? 5.931 18.596 41.833 1.00 9.97 70 GLY A O 1
ATOM 565 N N . ALA A 1 71 ? 5.655 20.012 40.086 1.00 8.55 71 ALA A N 1
ATOM 566 C CA . ALA A 1 71 ? 4.981 19.020 39.248 1.00 8.69 71 ALA A CA 1
ATOM 567 C C . ALA A 1 71 ? 5.929 18.002 38.627 1.00 8.72 71 ALA A C 1
ATOM 568 O O . ALA A 1 71 ? 5.489 17.010 38.026 1.00 9.81 71 ALA A O 1
ATOM 570 N N . TYR A 1 72 ? 7.254 18.165 38.772 1.00 8.59 72 TYR A N 1
ATOM 571 C CA . TYR A 1 72 ? 8.186 17.214 38.212 1.00 8.82 72 TYR A CA 1
ATOM 572 C C . TYR A 1 72 ? 9.467 17.224 39.059 1.00 8.22 72 TYR A C 1
ATOM 573 O O . TYR A 1 72 ? 10.229 18.202 38.985 1.00 8.62 72 TYR A O 1
ATOM 582 N N . CYS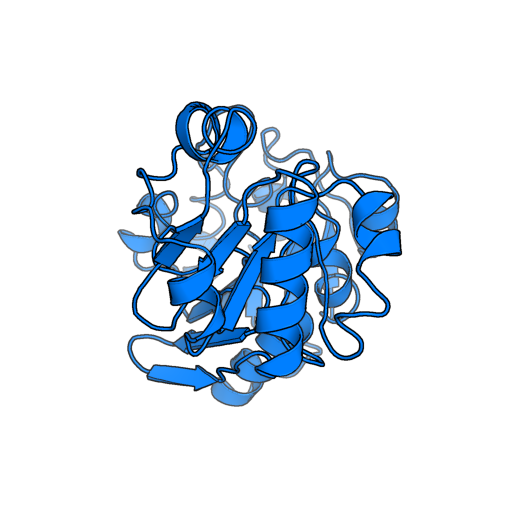 A 1 73 ? 9.679 16.198 39.880 1.00 8.25 73 CYS A N 1
ATOM 583 C CA . CYS A 1 73 ? 10.758 16.177 40.833 1.00 7.97 73 CYS A CA 1
ATOM 584 C C . CYS A 1 73 ? 11.639 14.965 40.604 1.00 7.83 73 CYS A C 1
ATOM 585 O O . CYS A 1 73 ? 11.105 13.862 40.387 1.00 8.48 73 CYS A O 1
ATOM 588 N N . PHE A 1 74 ? 12.966 15.146 40.686 1.00 8.08 74 PHE A N 1
ATOM 589 C CA . PHE A 1 74 ? 13.874 14.035 40.424 1.00 8.69 74 PHE A CA 1
ATOM 590 C C . PHE A 1 74 ? 15.164 14.201 41.225 1.00 8.57 74 PHE A C 1
ATOM 591 O O . PHE A 1 74 ? 15.553 15.297 41.599 1.00 9.08 74 PHE A O 1
ATOM 599 N N . VAL A 1 75 ? 15.792 13.051 41.475 1.00 9.19 75 VAL A N 1
ATOM 600 C CA . VAL A 1 75 ? 17.031 12.954 42.238 1.00 9.47 75 VAL A CA 1
ATOM 601 C C . VAL A 1 75 ? 17.951 12.086 41.380 1.00 10.62 75 VAL A C 1
ATOM 602 O O . VAL A 1 75 ? 17.678 10.910 41.167 1.00 11.05 75 VAL A O 1
ATOM 606 N N . GLY A 1 76 ? 18.989 12.686 40.830 1.00 11.17 76 GLY A N 1
ATOM 607 C CA . GLY A 1 76 ? 19.812 11.956 39.869 1.00 13.64 76 GLY A CA 1
ATOM 608 C C . GLY A 1 76 ? 18.970 11.665 38.651 1.00 14.20 76 GLY A C 1
ATOM 609 O O . GLY A 1 76 ? 18.312 12.537 38.115 1.00 17.23 76 GLY A O 1
ATOM 610 N N . GLU A 1 77 ? 18.944 10.420 38.220 1.00 14.59 77 GLU A N 1
ATOM 611 C CA . GLU A 1 77 ? 18.126 10.022 37.088 1.00 16.73 77 GLU A CA 1
ATOM 612 C C . GLU A 1 77 ? 16.741 9.544 37.513 1.00 14.90 77 GLU A C 1
ATOM 613 O O . GLU A 1 77 ? 15.934 9.141 36.653 1.00 19.32 77 GLU A O 1
ATOM 619 N N . GLU A 1 78 ? 16.435 9.521 38.801 1.00 12.18 78 GLU A N 1
ATOM 620 C CA . GLU A 1 78 ? 15.231 8.961 39.328 1.00 11.58 78 GLU A CA 1
ATOM 621 C C . GLU A 1 78 ? 14.131 9.993 39.500 1.00 10.31 78 GLU A C 1
ATOM 622 O O . GLU A 1 78 ? 14.271 10.898 40.319 1.00 10.61 78 GLU A O 1
ATOM 628 N N . VAL A 1 79 ? 13.050 9.853 38.747 1.00 10.54 79 VAL A N 1
ATOM 629 C CA . VAL A 1 79 ? 11.856 10.680 38.997 1.00 9.75 79 VAL A CA 1
ATOM 630 C C . VAL A 1 79 ? 11.193 10.203 40.288 1.00 9.53 79 VAL A C 1
ATOM 631 O O . VAL A 1 79 ? 10.911 8.987 40.428 1.00 10.88 79 VAL A O 1
ATOM 635 N N . ILE A 1 80 ? 10.995 11.104 41.212 1.00 8.90 80 ILE A N 1
ATOM 636 C CA . ILE A 1 80 ? 10.361 10.768 42.498 1.00 8.64 80 ILE A CA 1
ATOM 637 C C . ILE A 1 80 ? 8.929 11.190 42.593 1.00 8.98 80 ILE A C 1
ATOM 638 O O . ILE A 1 80 ? 8.198 10.689 43.475 1.00 9.83 80 ILE A O 1
ATOM 643 N N . TYR A 1 81 ? 8.474 12.102 41.728 1.00 8.70 81 TYR A N 1
ATOM 644 C CA . TYR A 1 81 ? 7.108 12.575 41.722 1.00 9.10 81 TYR A CA 1
ATOM 645 C C . TYR A 1 81 ? 6.872 13.326 40.422 1.00 8.85 81 TYR A C 1
ATOM 646 O O . TYR A 1 81 ? 7.732 14.088 39.987 1.00 9.51 81 TYR A O 1
ATOM 655 N N . LYS A 1 82 ? 5.698 13.155 39.827 1.00 9.49 82 LYS A N 1
ATOM 656 C CA A LYS A 1 82 ? 5.283 13.994 38.708 0.56 9.59 82 LYS A CA 1
ATOM 657 C CA B LYS A 1 82 ? 5.281 13.965 38.691 0.44 9.86 82 LYS A CA 1
ATOM 658 C C . LYS A 1 82 ? 3.765 14.066 38.710 1.00 8.97 82 LYS A C 1
ATOM 659 O O . LYS A 1 82 ? 3.089 13.298 39.411 1.00 9.81 82 LYS A O 1
ATOM 670 N N . SER A 1 83 ? 3.263 14.993 37.914 1.00 9.88 83 SER A N 1
ATOM 671 C CA . SER A 1 83 ? 1.843 15.171 37.789 1.00 9.63 83 SER A CA 1
ATOM 672 C C . SER A 1 83 ? 1.499 15.641 36.380 1.00 9.44 83 SER A C 1
ATOM 673 O O . SER A 1 83 ? 2.371 15.961 35.600 1.00 11.20 83 SER A O 1
ATOM 676 N N . ALA A 1 84 ? 0.214 15.693 36.097 1.00 9.87 84 ALA A N 1
ATOM 677 C CA . ALA A 1 84 ? -0.276 16.180 34.819 1.00 10.81 84 ALA A CA 1
ATOM 678 C C . ALA A 1 84 ? -1.583 16.929 35.086 1.00 9.88 84 ALA A C 1
ATOM 679 O O . ALA A 1 84 ? -2.352 16.614 35.993 1.00 11.43 84 ALA A O 1
ATOM 681 N N . ILE A 1 85 ? -1.859 17.926 34.246 1.00 9.69 85 ILE A N 1
ATOM 682 C CA . ILE A 1 85 ? -3.036 18.758 34.360 1.00 9.69 85 ILE A CA 1
ATOM 683 C C . ILE A 1 85 ? -4.248 18.063 33.790 1.00 9.36 85 ILE A C 1
ATOM 684 O O . ILE A 1 85 ? -4.163 17.482 32.698 1.00 10.42 85 ILE A O 1
ATOM 689 N N . PRO A 1 86 ? -5.396 18.130 34.435 1.00 9.93 86 PRO A N 1
ATOM 690 C CA . PRO A 1 86 ? -6.636 17.607 33.844 1.00 10.26 86 PRO A CA 1
ATOM 691 C C . PRO A 1 86 ? -6.826 18.124 32.402 1.00 10.27 86 PRO A C 1
ATOM 692 O O . PRO A 1 86 ? -6.693 19.316 32.147 1.00 10.24 86 PRO A O 1
ATOM 696 N N . GLN A 1 87 ? -7.176 17.212 31.521 1.00 10.90 87 GLN A N 1
ATOM 697 C CA . GLN A 1 87 ? -7.204 17.606 30.113 1.00 11.18 87 GLN A CA 1
ATOM 698 C C . GLN A 1 87 ? -8.243 18.697 29.870 1.00 10.89 87 GLN A C 1
ATOM 699 O O . GLN A 1 87 ? -8.030 19.567 29.004 1.00 11.68 87 GLN A O 1
ATOM 705 N N . GLU A 1 88 ? -9.363 18.706 30.571 1.00 11.47 88 GLU A N 1
ATOM 706 C CA . GLU A 1 88 ? -10.337 19.771 30.353 1.00 12.35 88 GLU A CA 1
ATOM 707 C C . GLU A 1 88 ? -9.722 21.130 30.612 1.00 11.23 88 GLU A C 1
ATOM 708 O O . GLU A 1 88 ? -10.098 22.137 29.967 1.00 12.66 88 GLU A O 1
ATOM 714 N N . GLU A 1 89 ? -8.859 21.212 31.596 1.00 10.48 89 GLU A N 1
ATOM 715 C CA . GLU A 1 89 ? -8.256 22.506 31.986 1.00 10.59 89 GLU A CA 1
ATOM 716 C C . GLU A 1 89 ? -7.160 22.883 31.004 1.00 10.25 89 GLU A C 1
ATOM 717 O O . GLU A 1 89 ? -6.985 24.079 30.709 1.00 11.27 89 GLU A O 1
ATOM 723 N N . VAL A 1 90 ? -6.420 21.917 30.465 1.00 10.10 90 VAL A N 1
ATOM 724 C CA . VAL A 1 90 ? -5.495 22.206 29.370 1.00 10.50 90 VAL A CA 1
ATOM 725 C C . VAL A 1 90 ? -6.234 22.812 28.176 1.00 10.91 90 VAL A C 1
ATOM 726 O O . VAL A 1 90 ? -5.858 23.842 27.628 1.00 11.63 90 VAL A O 1
ATOM 730 N N . LYS A 1 91 ? -7.325 22.155 27.801 1.00 11.47 91 LYS A N 1
ATOM 731 C CA . LYS A 1 91 ? -8.114 22.615 26.641 1.00 12.51 91 LYS A CA 1
ATOM 732 C C . LYS A 1 91 ? -8.701 23.983 26.903 1.00 12.95 91 LYS A C 1
ATOM 733 O O . LYS A 1 91 ? -8.705 24.831 25.993 1.00 13.52 91 LYS A O 1
ATOM 739 N N . ALA A 1 92 ? -9.160 24.246 28.126 1.00 12.83 92 ALA A N 1
ATOM 740 C CA . ALA A 1 92 ? -9.759 25.553 28.421 1.00 13.53 92 ALA A CA 1
ATOM 741 C C . ALA A 1 92 ? -8.739 26.654 28.402 1.00 12.59 92 ALA A C 1
ATOM 742 O O . ALA A 1 92 ? -8.994 27.760 27.893 1.00 13.30 92 ALA A O 1
ATOM 744 N N . MET A 1 93 ? -7.534 26.399 28.915 1.00 12.22 93 MET A N 1
ATOM 745 C CA . MET A 1 93 ? -6.468 27.390 28.828 1.00 12.92 93 MET A CA 1
ATOM 746 C C . MET A 1 93 ? -6.054 27.669 27.388 1.00 13.20 93 MET A C 1
ATOM 747 O O . MET A 1 93 ? -5.894 28.838 27.007 1.00 13.16 93 MET A O 1
ATOM 752 N N . ALA A 1 94 ? -5.925 26.625 26.595 1.00 12.72 94 ALA A N 1
ATOM 753 C CA . ALA A 1 94 ? -5.571 26.804 25.185 1.00 13.45 94 ALA A CA 1
ATOM 754 C C . ALA A 1 94 ? -6.656 27.623 24.467 1.00 13.65 94 ALA A C 1
ATOM 755 O O . ALA A 1 94 ? -6.306 28.528 23.696 1.00 14.82 94 ALA A O 1
ATOM 757 N N . ALA A 1 95 ? -7.914 27.353 24.709 1.00 13.27 95 ALA A N 1
ATOM 758 C CA . ALA A 1 95 ? -8.990 28.081 24.060 1.00 13.63 95 ALA A CA 1
ATOM 759 C C . ALA A 1 95 ? -8.951 29.533 24.498 1.00 14.05 95 ALA A C 1
ATOM 760 O O . ALA A 1 95 ? -9.169 30.435 23.679 1.00 14.67 95 ALA A O 1
ATOM 762 N N . PHE A 1 96 ? -8.755 29.816 25.774 1.00 13.15 96 PHE A N 1
ATOM 763 C CA . PHE A 1 96 ? -8.746 31.161 26.324 1.00 14.18 96 PHE A CA 1
ATOM 764 C C . PHE A 1 96 ? -7.628 31.960 25.686 1.00 14.32 96 PHE A C 1
ATOM 765 O O . PHE A 1 96 ? -7.817 33.046 25.213 1.00 15.89 96 PHE A O 1
ATOM 773 N N . CYS A 1 97 ? -6.430 31.368 25.702 1.00 14.70 97 CYS A N 1
ATOM 774 C CA . CYS A 1 97 ? -5.277 32.087 25.138 1.00 14.90 97 CYS A CA 1
ATOM 775 C C . CYS A 1 97 ? -5.421 32.357 23.650 1.00 15.29 97 CYS A C 1
ATOM 776 O O . CYS A 1 97 ? -5.089 33.455 23.158 1.00 16.93 97 CYS A O 1
ATOM 779 N N . GLU A 1 98 ? -5.934 31.364 22.907 1.00 15.57 98 GLU A N 1
ATOM 780 C CA . GLU A 1 98 ? -6.114 31.580 21.483 1.00 17.34 98 GLU A CA 1
ATOM 781 C C . GLU A 1 98 ? -7.141 32.673 21.222 1.00 18.27 98 GLU A C 1
ATOM 782 O O . GLU A 1 98 ? -6.925 33.549 20.354 1.00 21.36 98 GLU A O 1
ATOM 788 N N . LYS A 1 99 ? -8.247 32.661 21.943 1.00 18.88 99 LYS A N 1
ATOM 789 C CA . LYS A 1 99 ? -9.277 33.690 21.789 1.00 22.19 99 LYS A CA 1
ATOM 790 C C . LYS A 1 99 ? -8.788 35.084 22.134 1.00 21.51 99 LYS A C 1
ATOM 791 O O . LYS A 1 99 ? -9.099 36.103 21.495 1.00 23.34 99 LYS A O 1
ATOM 797 N N . LYS A 1 100 ? -7.933 35.159 23.181 1.00 19.53 100 LYS A N 1
ATOM 798 C CA . LYS A 1 100 ? -7.459 36.491 23.687 1.00 20.02 100 LYS A CA 1
ATOM 799 C C . LYS A 1 100 ? -6.267 37.009 22.932 1.00 20.02 100 LYS A C 1
ATOM 800 O O . LYS A 1 100 ? -5.866 38.162 23.169 1.00 25.51 100 LYS A O 1
ATOM 806 N N . GLY A 1 101 ? -5.698 36.135 22.073 1.00 17.78 101 GLY A N 1
ATOM 807 C CA . GLY A 1 101 ? -4.508 36.480 21.353 1.00 18.95 101 GLY A CA 1
ATOM 808 C C . GLY A 1 101 ? -3.250 36.591 22.165 1.00 19.99 101 GLY A C 1
ATOM 809 O O . GLY A 1 101 ? -2.457 37.507 21.873 1.00 22.00 101 GLY A O 1
ATOM 810 N N . VAL A 1 102 ? -3.091 35.707 23.162 1.00 16.97 102 VAL A N 1
ATOM 811 C CA . VAL A 1 102 ? -1.833 35.683 23.899 1.00 16.79 102 VAL A CA 1
ATOM 812 C C . VAL A 1 102 ? -1.193 34.327 23.782 1.00 15.70 102 VAL A C 1
ATOM 813 O O . VAL A 1 102 ? -1.829 33.292 23.566 1.00 15.57 102 VAL A O 1
ATOM 817 N N . PRO A 1 103 ? 0.142 34.305 23.912 1.00 14.05 103 PRO A N 1
ATOM 818 C CA . PRO A 1 103 ? 0.857 33.045 23.763 1.00 13.53 103 PRO A CA 1
ATOM 819 C C . PRO A 1 103 ? 0.777 32.196 25.037 1.00 12.27 103 PRO A C 1
ATOM 820 O O . PRO A 1 103 ? 0.481 32.671 26.152 1.00 13.53 103 PRO A O 1
ATOM 824 N N . CYS A 1 104 ? 1.096 30.914 24.846 1.00 12.12 104 CYS A N 1
ATOM 825 C CA . CYS A 1 104 ? 1.127 29.983 25.975 1.00 11.65 104 CYS A CA 1
ATOM 826 C C . CYS A 1 104 ? 2.130 28.875 25.665 1.00 11.13 104 CYS A C 1
ATOM 827 O O . CYS A 1 104 ? 2.134 28.341 24.562 1.00 11.72 104 CYS A O 1
ATOM 830 N N . ILE A 1 105 ? 2.974 28.583 26.643 1.00 11.02 105 ILE A 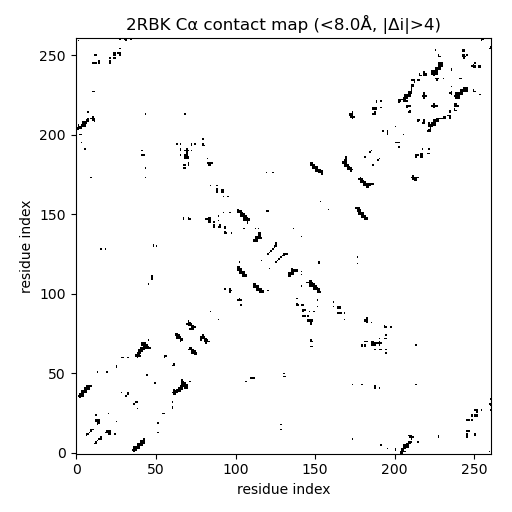N 1
ATOM 831 C CA . ILE A 1 105 ? 3.918 27.462 26.616 1.00 10.63 105 ILE A CA 1
ATOM 832 C C . ILE A 1 105 ? 3.248 26.259 27.234 1.00 10.26 105 ILE A C 1
ATOM 833 O O . ILE A 1 105 ? 2.529 26.336 28.256 1.00 11.10 105 ILE A O 1
ATOM 838 N N . PHE A 1 106 ? 3.445 25.096 26.594 1.00 9.99 106 PHE A N 1
ATOM 839 C CA . PHE A 1 106 ? 2.922 23.809 27.068 1.00 9.81 106 PHE A CA 1
ATOM 840 C C . PHE A 1 106 ? 4.072 22.871 27.268 1.00 10.01 106 PHE A C 1
ATOM 841 O O . PHE A 1 106 ? 4.810 22.593 26.298 1.00 10.62 106 PHE A O 1
ATOM 849 N N . VAL A 1 107 ? 4.268 22.369 28.469 1.00 9.44 107 VAL A N 1
ATOM 850 C CA . VAL A 1 107 ? 5.401 21.554 28.807 1.00 9.51 107 VAL A CA 1
ATOM 851 C C . VAL A 1 107 ? 4.939 20.117 29.080 1.00 9.63 107 VAL A C 1
ATOM 852 O O . VAL A 1 107 ? 4.084 19.897 29.950 1.00 10.12 107 VAL A O 1
ATOM 856 N N . GLU A 1 108 ? 5.508 19.179 28.358 1.00 10.51 108 GLU A N 1
ATOM 857 C CA . GLU A 1 108 ? 5.329 17.749 28.543 1.00 11.53 108 GLU A CA 1
ATOM 858 C C . GLU A 1 108 ? 6.567 17.222 29.252 1.00 12.34 108 GLU A C 1
ATOM 859 O O . GLU A 1 108 ? 7.542 17.925 29.461 1.00 14.24 108 GLU A O 1
ATOM 865 N N . GLU A 1 109 ? 6.543 15.930 29.632 1.00 12.69 109 GLU A N 1
ATOM 866 C CA . GLU A 1 109 ? 7.694 15.375 30.327 1.00 12.71 109 GLU A CA 1
ATOM 867 C C . GLU A 1 109 ? 8.995 15.527 29.531 1.00 13.52 109 GLU A C 1
ATOM 868 O O . GLU A 1 109 ? 10.013 15.858 30.120 1.00 15.73 109 GLU A O 1
ATOM 874 N N . HIS A 1 110 ? 8.889 15.243 28.231 1.00 13.37 110 HIS A N 1
ATOM 875 C CA . HIS A 1 110 ? 10.068 15.247 27.367 1.00 16.26 110 HIS A CA 1
ATOM 876 C C . HIS A 1 110 ? 9.922 16.095 26.122 1.00 16.13 110 HIS A C 1
ATOM 877 O O . HIS A 1 110 ? 10.681 15.926 25.141 1.00 19.55 110 HIS A O 1
ATOM 884 N N . ASN A 1 111 ? 9.061 17.106 26.142 1.00 13.85 111 ASN A N 1
ATOM 885 C CA A ASN A 1 111 ? 8.964 18.100 25.057 0.73 13.66 111 ASN A CA 1
ATOM 886 C CA B ASN A 1 111 ? 8.909 18.065 25.059 0.27 13.80 111 ASN A CA 1
ATOM 887 C C . ASN A 1 111 ? 8.462 19.389 25.646 1.00 12.67 111 ASN A C 1
ATOM 888 O O . ASN A 1 111 ? 7.810 19.392 26.698 1.00 13.59 111 ASN A O 1
ATOM 897 N N . ILE A 1 112 ? 8.754 20.466 24.965 1.00 13.31 112 ILE A N 1
ATOM 898 C CA . ILE A 1 112 ? 8.298 21.796 25.332 1.00 12.15 112 ILE A CA 1
ATOM 899 C C . ILE A 1 112 ? 7.897 22.517 24.029 1.00 12.04 112 ILE A C 1
ATOM 900 O O . ILE A 1 112 ? 8.611 22.405 23.042 1.00 13.88 112 ILE A O 1
ATOM 905 N N . SER A 1 113 ? 6.787 23.214 24.079 1.00 11.34 113 SER A N 1
ATOM 906 C CA . SER A 1 113 ? 6.257 23.918 22.906 1.00 11.72 113 SER A CA 1
ATOM 907 C C . SER A 1 113 ? 5.681 25.245 23.286 1.00 11.35 113 SER A C 1
ATOM 908 O O . SER A 1 113 ? 5.259 25.460 24.420 1.00 12.24 113 SER A O 1
ATOM 911 N N . VAL A 1 114 ? 5.565 26.128 22.300 1.00 11.94 114 VAL A N 1
ATOM 912 C CA . VAL A 1 114 ? 4.876 27.418 22.480 1.00 11.47 114 VAL A CA 1
ATOM 913 C C . VAL A 1 114 ? 3.893 27.596 21.366 1.00 12.19 114 VAL A C 1
ATOM 914 O O . VAL A 1 114 ? 4.147 27.214 20.217 1.00 12.41 114 VAL A O 1
ATOM 918 N N . CYS A 1 115 ? 2.742 28.186 21.735 1.00 11.82 115 CYS A N 1
ATOM 919 C CA . CYS A 1 115 ? 1.673 28.451 20.791 1.00 12.39 115 CYS A CA 1
ATOM 920 C C . CYS A 1 115 ? 1.608 29.971 20.566 1.00 12.79 115 CYS A C 1
ATOM 921 O O . CYS A 1 115 ? 1.556 30.744 21.509 1.00 13.49 115 CYS A O 1
ATOM 924 N N . GLN A 1 116 ? 1.613 30.380 19.279 1.00 13.83 116 GLN A N 1
ATOM 925 C CA . GLN A 1 116 ? 1.499 31.764 18.860 1.00 14.10 116 GLN A CA 1
ATOM 926 C C . GLN A 1 116 ? 2.428 32.723 19.601 1.00 14.75 116 GLN A C 1
ATOM 927 O O . GLN A 1 116 ? 2.030 33.785 20.140 1.00 15.87 116 GLN A O 1
ATOM 933 N N . PRO A 1 117 ? 3.712 32.396 19.614 1.00 15.32 117 PRO A N 1
ATOM 934 C CA . PRO A 1 117 ? 4.625 33.267 20.333 1.00 16.41 117 PRO A CA 1
ATOM 935 C C . PRO A 1 117 ? 4.629 34.712 19.795 1.00 19.43 117 PRO A C 1
ATOM 936 O O . PRO A 1 117 ? 4.540 34.863 18.572 1.00 21.07 117 PRO A O 1
ATOM 940 N N . ASN A 1 118 ? 4.708 35.708 20.662 1.00 19.42 118 ASN A N 1
ATOM 941 C CA . ASN A 1 118 ? 4.584 37.138 20.266 1.00 18.13 118 ASN A CA 1
ATOM 942 C C . ASN A 1 118 ? 5.614 37.994 21.028 1.00 16.59 118 ASN A C 1
ATOM 943 O O . ASN A 1 118 ? 6.578 37.452 21.601 1.00 17.30 118 ASN A O 1
ATOM 948 N N . GLU A 1 119 ? 5.478 39.303 21.036 1.00 18.58 119 GLU A N 1
ATOM 949 C CA . GLU A 1 119 ? 6.452 40.180 21.675 1.00 16.27 119 GLU A CA 1
ATOM 950 C C . GLU A 1 119 ? 6.693 39.796 23.119 1.00 21.10 119 GLU A C 1
ATOM 951 O O . GLU A 1 119 ? 7.769 39.954 23.660 1.00 20.20 119 GLU A O 1
ATOM 957 N N . MET A 1 120 ? 5.686 39.397 23.878 1.00 20.05 120 MET A N 1
ATOM 958 C CA . MET A 1 120 ? 5.949 39.056 25.241 1.00 22.91 120 MET A CA 1
ATOM 959 C C . MET A 1 120 ? 6.940 37.885 25.363 1.00 23.33 120 MET A C 1
ATOM 960 O O . MET A 1 120 ? 7.842 37.933 26.253 1.00 30.93 120 MET A O 1
ATOM 965 N N . VAL A 1 121 ? 6.898 36.857 24.473 1.00 23.59 121 VAL A N 1
ATOM 966 C CA . VAL A 1 121 ? 7.802 35.705 24.588 1.00 20.01 121 VAL A CA 1
ATOM 967 C C . VAL A 1 121 ? 9.254 36.027 24.256 1.00 22.79 121 VAL A C 1
ATOM 968 O O . VAL A 1 121 ? 10.241 35.650 24.931 1.00 23.17 121 VAL A O 1
ATOM 972 N N . LYS A 1 122 ? 9.393 36.798 23.172 1.00 28.66 122 LYS A N 1
ATOM 973 C CA A LYS A 1 122 ? 10.765 37.116 22.783 0.37 30.83 122 LYS A CA 1
ATOM 974 C CA B LYS A 1 122 ? 10.692 37.252 22.713 0.63 31.30 122 LYS A CA 1
ATOM 975 C C . LYS A 1 122 ? 11.503 38.030 23.747 1.00 33.19 122 LYS A C 1
ATOM 976 O O . LYS A 1 122 ? 12.645 37.819 24.129 1.00 35.02 122 LYS A O 1
ATOM 987 N N . LYS A 1 123 ? 10.745 39.046 24.173 1.00 35.49 123 LYS A N 1
ATOM 988 C CA . LYS A 1 123 ? 11.308 40.054 25.053 1.00 40.78 123 LYS A CA 1
ATOM 989 C C . LYS A 1 123 ? 11.790 39.372 26.333 1.00 39.89 123 LYS A C 1
ATOM 990 O O . LYS A 1 123 ? 12.926 39.563 26.788 1.00 42.23 123 LYS A O 1
ATOM 996 N N . ILE A 1 124 ? 10.885 38.555 26.908 1.00 40.53 124 ILE A N 1
ATOM 997 C CA . ILE A 1 124 ? 11.102 38.032 28.251 1.00 41.83 124 ILE A CA 1
ATOM 998 C C . ILE A 1 124 ? 11.881 36.743 28.194 1.00 40.96 124 ILE A C 1
ATOM 999 O O . ILE A 1 124 ? 12.961 36.597 28.760 1.00 45.14 124 ILE A O 1
ATOM 1004 N N . PHE A 1 125 ? 11.370 35.696 27.549 1.00 39.64 125 PHE A N 1
ATOM 1005 C CA . PHE A 1 125 ? 12.062 34.425 27.637 1.00 38.44 125 PHE A CA 1
ATOM 1006 C C . PHE A 1 125 ? 13.372 34.389 26.881 1.00 39.30 125 PHE A C 1
ATOM 1007 O O . PHE A 1 125 ? 14.355 33.818 27.388 1.00 44.57 125 PHE A O 1
ATOM 1015 N N . TYR A 1 126 ? 13.481 34.971 25.697 1.00 38.36 126 TYR A N 1
ATOM 1016 C CA . TYR A 1 126 ? 14.693 34.783 24.921 1.00 43.61 126 TYR A CA 1
ATOM 1017 C C . TYR A 1 126 ? 15.727 35.872 25.177 1.00 46.45 126 TYR A C 1
ATOM 1018 O O . TYR A 1 126 ? 16.857 35.674 25.602 1.00 51.41 126 TYR A O 1
ATOM 1027 N N . ASP A 1 127 ? 15.365 37.113 24.864 1.00 44.12 127 ASP A N 1
ATOM 1028 C CA . ASP A 1 127 ? 16.364 38.177 24.848 1.00 43.04 127 ASP A CA 1
ATOM 1029 C C . ASP A 1 127 ? 16.837 38.532 26.264 1.00 42.99 127 ASP A C 1
ATOM 1030 O O . ASP A 1 127 ? 17.992 38.924 26.397 1.00 47.75 127 ASP A O 1
ATOM 1035 N N . PHE A 1 128 ? 15.928 38.349 27.211 1.00 39.06 128 PHE A N 1
ATOM 1036 C CA . PHE A 1 128 ? 16.269 38.617 28.610 1.00 39.65 128 PHE A CA 1
ATOM 1037 C C . PHE A 1 128 ? 16.748 37.432 29.395 1.00 38.84 128 PHE A C 1
ATOM 1038 O O . PHE A 1 128 ? 17.843 37.347 29.976 1.00 46.54 128 PHE A O 1
ATOM 1046 N N . LEU A 1 129 ? 15.833 36.444 29.482 1.00 41.03 129 LEU A N 1
ATOM 1047 C CA . LEU A 1 129 ? 16.126 35.316 30.315 1.00 44.42 129 LEU A CA 1
ATOM 1048 C C . LEU A 1 129 ? 17.000 34.372 29.549 1.00 44.55 129 LEU A C 1
ATOM 1049 O O . LEU A 1 129 ? 17.383 33.459 30.282 1.00 52.39 129 LEU A O 1
ATOM 1054 N N . HIS A 1 130 ? 17.269 34.566 28.290 1.00 46.80 130 HIS A N 1
ATOM 1055 C CA . HIS A 1 130 ? 18.280 33.713 27.685 1.00 48.06 130 HIS A CA 1
ATOM 1056 C C . HIS A 1 130 ? 17.821 32.270 27.593 1.00 44.14 130 HIS A C 1
ATOM 1057 O O . HIS A 1 130 ? 18.708 31.432 27.667 1.00 46.13 130 HIS A O 1
ATOM 1064 N N . VAL A 1 131 ? 16.513 32.114 27.456 1.00 40.44 131 VAL A N 1
ATOM 1065 C CA . VAL A 1 131 ? 16.064 30.741 27.160 1.00 35.23 131 VAL A CA 1
ATOM 1066 C C . VAL A 1 131 ? 16.246 30.486 25.670 1.00 32.41 131 VAL A C 1
ATOM 1067 O O . VAL A 1 131 ? 15.948 31.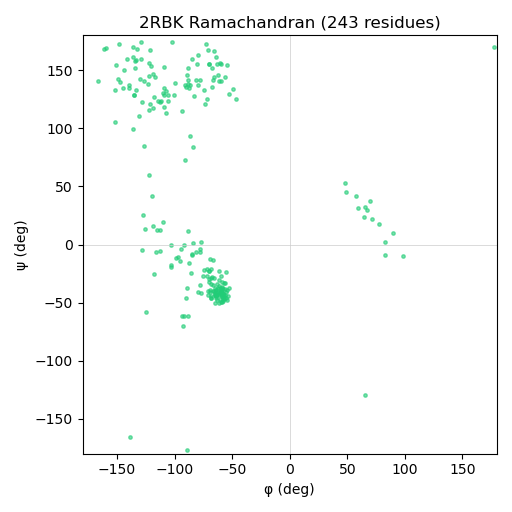393 24.871 1.00 33.85 131 VAL A O 1
ATOM 1071 N N . ASN A 1 132 ? 16.667 29.291 25.261 1.00 31.84 132 ASN A N 1
ATOM 1072 C CA . ASN A 1 132 ? 16.694 28.898 23.842 1.00 32.27 132 ASN A CA 1
ATOM 1073 C C . ASN A 1 132 ? 15.283 28.897 23.229 1.00 26.45 132 ASN A C 1
ATOM 1074 O O . ASN A 1 132 ? 14.301 28.607 23.878 1.00 23.32 132 ASN A O 1
ATOM 1079 N N . VAL A 1 133 ? 15.180 29.252 21.944 1.00 25.21 133 VAL A N 1
ATOM 1080 C CA . VAL A 1 133 ? 13.891 29.291 21.257 1.00 21.09 133 VAL A CA 1
ATOM 1081 C C . VAL A 1 133 ? 13.158 27.946 21.421 1.00 18.16 133 VAL A C 1
ATOM 1082 O O . VAL A 1 133 ? 13.704 26.915 21.172 1.00 21.23 133 VAL A O 1
ATOM 1086 N N . ILE A 1 134 ? 11.911 28.074 21.847 1.00 14.78 134 ILE A N 1
ATOM 1087 C CA . ILE A 1 134 ? 11.033 26.937 22.093 1.00 13.53 134 ILE A CA 1
ATOM 1088 C C . ILE A 1 134 ? 10.293 26.641 20.790 1.00 13.46 134 ILE A C 1
ATOM 1089 O O . ILE A 1 134 ? 9.808 27.565 20.150 1.00 14.20 134 ILE A O 1
ATOM 1094 N N . PRO A 1 135 ? 10.163 25.407 20.354 1.00 14.03 135 PRO A N 1
ATOM 1095 C CA . PRO A 1 135 ? 9.478 25.137 19.088 1.00 14.13 135 PRO A CA 1
ATOM 1096 C C . PRO A 1 135 ? 8.013 25.499 19.147 1.00 13.10 135 PRO A C 1
ATOM 1097 O O . PRO A 1 135 ? 7.344 25.352 20.171 1.00 12.99 135 PRO A O 1
ATOM 1101 N N . THR A 1 136 ? 7.505 26.002 18.030 1.00 13.82 136 THR A N 1
ATOM 1102 C CA . THR A 1 136 ? 6.126 26.363 17.899 1.00 12.93 136 THR A CA 1
ATOM 1103 C C . THR A 1 136 ? 5.243 25.214 17.476 1.00 12.87 136 THR A C 1
ATOM 1104 O O . THR A 1 136 ? 5.598 24.464 16.589 1.00 14.19 136 THR A O 1
ATOM 1108 N N . VAL A 1 137 ? 4.083 25.092 18.099 1.00 13.07 137 VAL A N 1
ATOM 1109 C CA . VAL A 1 137 ? 3.050 24.149 17.702 1.00 12.54 137 VAL A CA 1
ATOM 1110 C C . VAL A 1 137 ? 1.717 24.899 17.752 1.00 12.12 137 VAL A C 1
ATOM 1111 O O . VAL A 1 137 ? 1.588 25.929 18.458 1.00 13.14 137 VAL A O 1
ATOM 1115 N N . SER A 1 138 ? 0.713 24.346 17.062 1.00 12.59 138 SER A N 1
ATOM 1116 C CA . SER A 1 138 ? -0.608 24.933 17.121 1.00 12.36 138 SER A CA 1
ATOM 1117 C C . SER A 1 138 ? -1.243 24.738 18.470 1.00 11.66 138 SER A C 1
ATOM 1118 O O . SER A 1 138 ? -0.995 23.767 19.186 1.00 11.66 138 SER A O 1
ATOM 1121 N N . PHE A 1 139 ? -2.192 25.633 18.808 1.00 11.66 139 PHE A N 1
ATOM 1122 C CA . PHE A 1 139 ? -3.005 25.451 19.994 1.00 11.89 139 PHE A CA 1
ATOM 1123 C C . PHE A 1 139 ? -3.771 24.141 19.933 1.00 12.20 139 PHE A C 1
ATOM 1124 O O . PHE A 1 139 ? -3.963 23.495 20.960 1.00 15.03 139 PHE A O 1
ATOM 1132 N N . GLU A 1 140 ? -4.247 23.760 18.744 1.00 13.36 140 GLU A N 1
ATOM 1133 C CA . GLU A 1 140 ? -4.960 22.516 18.600 1.00 14.24 140 GLU A CA 1
ATOM 1134 C C . GLU A 1 140 ? -4.103 21.340 19.031 1.00 13.11 140 GLU A C 1
ATOM 1135 O O . GLU A 1 140 ? -4.516 20.468 19.822 1.00 14.80 140 GLU A O 1
ATOM 1141 N N . GLU A 1 141 ? -2.897 21.308 18.506 1.00 12.93 141 GLU A N 1
ATOM 1142 C CA . GLU A 1 141 ? -2.033 20.190 18.885 1.00 13.62 141 GLU A CA 1
ATOM 1143 C C . GLU A 1 141 ? -1.711 20.234 20.368 1.00 14.57 141 GLU A C 1
ATOM 1144 O O . GLU A 1 141 ? -1.709 19.206 21.060 1.00 15.51 141 GLU A O 1
ATOM 1150 N N . ALA A 1 142 ? -1.376 21.397 20.892 1.00 15.18 142 ALA A N 1
ATOM 1151 C CA . ALA A 1 142 ? -1.114 21.532 22.341 1.00 17.45 142 ALA A CA 1
ATOM 1152 C C . ALA A 1 142 ? -2.250 21.089 23.201 1.00 15.75 142 ALA A C 1
ATOM 1153 O O . ALA A 1 142 ? -2.096 20.466 24.306 1.00 17.18 142 ALA A O 1
ATOM 1155 N N . SER A 1 143 ? -3.469 21.373 22.776 1.00 16.98 143 SER A N 1
ATOM 1156 C CA . SER A 1 143 ? -4.617 21.101 23.628 1.00 19.44 143 SER A CA 1
ATOM 1157 C C . SER A 1 143 ? -4.808 19.601 23.827 1.00 16.73 143 SER A C 1
ATOM 1158 O O . SER A 1 143 ? -5.565 19.248 24.747 1.00 20.07 143 SER A O 1
ATOM 1161 N N . ASN A 1 144 ? -4.152 18.780 23.043 1.00 16.02 144 ASN A N 1
ATOM 1162 C CA . ASN A 1 144 ? -4.289 17.341 23.132 1.00 15.81 144 ASN A CA 1
ATOM 1163 C C . ASN A 1 144 ? -3.139 16.624 23.818 1.00 15.19 144 ASN A C 1
ATOM 1164 O O . ASN A 1 144 ? -3.181 15.377 23.920 1.00 19.84 144 ASN A O 1
ATOM 1169 N N . LYS A 1 145 ? -2.124 17.295 24.260 1.00 14.74 145 LYS A N 1
ATOM 1170 C CA A LYS A 1 145 ? -0.930 16.772 24.890 0.72 15.42 145 LYS A CA 1
ATOM 1171 C CA B LYS A 1 145 ? -1.037 16.480 24.826 0.28 15.49 145 LYS A CA 1
ATOM 1172 C C . LYS A 1 145 ? -1.193 16.448 26.355 1.00 13.50 145 LYS A C 1
ATOM 1173 O O . LYS A 1 145 ? -2.028 17.046 26.989 1.00 14.73 145 LYS A O 1
ATOM 1184 N N . GLU A 1 146 ? -0.389 15.552 26.872 1.00 13.67 146 GLU A N 1
ATOM 1185 C CA A GLU A 1 146 ? -0.324 15.314 28.300 0.61 13.30 146 GLU A CA 1
ATOM 1186 C CA B GLU A 1 146 ? -0.290 15.292 28.296 0.39 13.60 146 GLU A CA 1
ATOM 1187 C C . GLU A 1 146 ? 0.614 16.391 28.905 1.00 12.10 146 GLU A C 1
ATOM 1188 O O . GLU A 1 146 ? 1.841 16.294 28.766 1.00 13.81 146 GLU A O 1
ATOM 1199 N N . VAL A 1 147 ? 0.038 17.370 29.517 1.00 10.56 147 VAL A N 1
ATOM 1200 C CA . VAL A 1 147 ? 0.749 18.565 29.899 1.00 10.18 147 VAL A CA 1
ATOM 1201 C C . VAL A 1 147 ? 1.007 18.570 31.413 1.00 9.37 147 VAL A C 1
ATOM 1202 O O . VAL A 1 147 ? 0.065 18.417 32.207 1.00 11.69 147 VAL A O 1
ATOM 1206 N N . ILE A 1 148 ? 2.246 18.788 31.783 1.00 9.16 148 ILE A N 1
ATOM 1207 C CA . ILE A 1 148 ? 2.668 18.911 33.179 1.00 9.23 148 ILE A CA 1
ATOM 1208 C C . ILE A 1 148 ? 2.586 20.330 33.663 1.00 8.86 148 ILE A C 1
ATOM 1209 O O . ILE A 1 148 ? 2.169 20.608 34.821 1.00 10.14 148 ILE A O 1
ATOM 1214 N N . GLN A 1 149 ? 2.902 21.319 32.824 1.00 8.74 149 GLN A N 1
ATOM 1215 C CA . GLN A 1 149 ? 2.831 22.719 33.178 1.00 8.64 149 GLN A CA 1
ATOM 1216 C C . GLN A 1 149 ? 2.455 23.527 31.928 1.00 8.77 149 GLN A C 1
ATOM 1217 O O . GLN A 1 149 ? 2.931 23.249 30.843 1.00 9.77 149 GLN A O 1
ATOM 1223 N N . MET A 1 150 ? 1.589 24.532 32.128 1.00 8.88 150 MET A N 1
ATOM 1224 C CA . MET A 1 150 ? 1.325 25.529 31.101 1.00 9.94 150 MET A CA 1
ATOM 1225 C C . MET A 1 150 ? 1.756 26.874 31.593 1.00 9.76 150 MET A C 1
ATOM 1226 O O . MET A 1 150 ? 1.567 27.187 32.772 1.00 11.66 150 MET A O 1
ATOM 1231 N N . THR A 1 151 ? 2.275 27.685 30.708 1.00 9.70 151 THR A N 1
ATOM 1232 C CA . THR A 1 151 ? 2.747 29.040 31.045 1.00 9.96 151 THR A CA 1
ATOM 1233 C C . THR A 1 151 ? 2.093 30.049 30.114 1.00 10.47 151 THR A C 1
ATOM 1234 O O . THR A 1 151 ? 2.676 30.369 29.045 1.00 11.35 151 THR A O 1
ATOM 1238 N N . PRO A 1 152 ? 0.901 30.492 30.455 1.00 10.95 152 PRO A N 1
ATOM 1239 C CA . PRO A 1 152 ? 0.233 31.533 29.672 1.00 11.65 152 PRO A CA 1
ATOM 1240 C C . PRO A 1 152 ? 0.782 32.913 29.976 1.00 12.27 152 PRO A C 1
ATOM 1241 O O . PRO A 1 152 ? 1.086 33.268 31.108 1.00 13.60 152 PRO A O 1
ATOM 1245 N N . PHE A 1 153 ? 0.902 33.734 28.901 1.00 13.22 153 PHE A N 1
ATOM 1246 C CA . PHE A 1 153 ? 1.393 35.094 29.018 1.00 14.43 153 PHE A CA 1
ATOM 1247 C C . PHE A 1 153 ? 0.167 35.980 29.228 1.00 15.77 153 PHE A C 1
ATOM 1248 O O . PHE A 1 153 ? -0.313 36.706 28.349 1.00 17.97 153 PHE A O 1
ATOM 1256 N N . ILE A 1 154 ? -0.413 35.883 30.451 1.00 17.59 154 ILE A N 1
ATOM 1257 C CA . ILE A 1 154 ? -1.657 36.600 30.843 1.00 17.73 154 ILE A CA 1
ATOM 1258 C C . ILE A 1 154 ? -1.374 37.525 31.988 1.00 17.62 154 ILE A C 1
ATOM 1259 O O . ILE A 1 154 ? -0.556 37.229 32.850 1.00 18.82 154 ILE A O 1
ATOM 1264 N N . THR A 1 155 ? -2.101 38.656 31.982 1.00 18.61 155 THR A N 1
ATOM 1265 C CA . THR A 1 155 ? -2.072 39.580 33.100 1.00 18.82 155 THR A CA 1
ATOM 1266 C C . THR A 1 155 ? -2.843 38.991 34.291 1.00 18.74 155 THR A C 1
ATOM 1267 O O . THR A 1 155 ? -3.573 38.029 34.123 1.00 17.38 155 THR A O 1
ATOM 1271 N N . GLU A 1 156 ? -2.772 39.674 35.463 1.00 19.57 156 GLU A N 1
ATOM 1272 C CA A GLU A 1 156 ? -3.592 39.278 36.643 0.60 19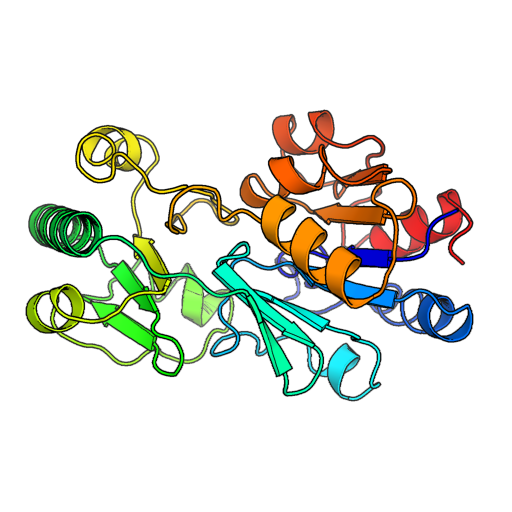.26 156 GLU A CA 1
ATOM 1273 C CA B GLU A 1 156 ? -3.589 39.223 36.619 0.40 19.29 156 GLU A CA 1
ATOM 1274 C C . GLU A 1 156 ? -5.072 39.399 36.309 1.00 19.59 156 GLU A C 1
ATOM 1275 O O . GLU A 1 156 ? -5.863 38.547 36.717 1.00 20.10 156 GLU A O 1
ATOM 1286 N N . GLU A 1 157 ? -5.479 40.472 35.566 1.00 22.31 157 GLU A N 1
ATOM 1287 C CA . GLU A 1 157 ? -6.885 40.619 35.172 1.00 21.69 157 GLU A CA 1
ATOM 1288 C C . GLU A 1 157 ? -7.302 39.426 34.315 1.00 23.51 157 GLU A C 1
ATOM 1289 O O . GLU A 1 157 ? -8.352 38.834 34.503 1.00 24.00 157 GLU A O 1
ATOM 1295 N N . GLU A 1 158 ? -6.481 39.048 33.322 1.00 20.85 158 GLU A N 1
ATOM 1296 C CA . GLU A 1 158 ? -6.858 37.880 32.497 1.00 20.83 158 GLU A CA 1
ATOM 1297 C C . GLU A 1 158 ? -6.837 36.604 33.261 1.00 18.86 158 GLU A C 1
ATOM 1298 O O . GLU A 1 158 ? -7.648 35.726 33.029 1.00 20.40 158 GLU A O 1
ATOM 1304 N N . GLU A 1 159 ? -5.915 36.459 34.195 1.00 18.99 159 GLU A N 1
ATOM 1305 C CA . GLU A 1 159 ? -5.906 35.308 35.088 1.00 19.02 159 GLU A CA 1
ATOM 1306 C C . GLU A 1 159 ? -7.257 35.197 35.768 1.00 19.24 159 GLU A C 1
ATOM 1307 O O . GLU A 1 159 ? -7.778 34.121 35.805 1.00 21.24 159 GLU A O 1
ATOM 1313 N N . LYS A 1 160 ? -7.813 36.300 36.332 1.00 19.31 160 LYS A N 1
ATOM 1314 C CA . LYS A 1 160 ? -9.107 36.182 37.004 1.00 21.94 160 LYS A CA 1
ATOM 1315 C C . LYS A 1 160 ? -10.222 35.834 36.027 1.00 23.58 160 LYS A C 1
ATOM 1316 O O . LYS A 1 160 ? -11.172 35.136 36.381 1.00 30.57 160 LYS A O 1
ATOM 1322 N N . GLU A 1 161 ? -10.098 36.238 34.767 1.00 25.53 161 GLU A N 1
ATOM 1323 C CA . GLU A 1 161 ? -11.075 35.902 33.771 1.00 26.74 161 GLU A CA 1
ATOM 1324 C C . GLU A 1 161 ? -11.070 34.396 33.427 1.00 26.60 161 GLU A C 1
ATOM 1325 O O . GLU A 1 161 ? -12.160 33.794 33.225 1.00 31.61 161 GLU A O 1
ATOM 1331 N N . VAL A 1 162 ? -9.905 33.790 33.320 1.00 23.60 162 VAL A N 1
ATOM 1332 C CA . VAL A 1 162 ? -9.821 32.377 32.959 1.00 21.33 162 VAL A CA 1
ATOM 1333 C C . VAL A 1 162 ? -9.904 31.462 34.163 1.00 20.28 162 VAL A C 1
ATOM 1334 O O . VAL A 1 162 ? -10.127 30.267 33.971 1.00 22.87 162 VAL A O 1
ATOM 1338 N N . LEU A 1 163 ? -9.723 31.993 35.348 1.00 19.06 163 LEU A N 1
ATOM 1339 C CA A LEU A 1 163 ? -9.725 31.129 36.537 0.64 18.77 163 LEU A CA 1
ATOM 1340 C CA B LEU A 1 163 ? -9.758 31.161 36.546 0.36 19.05 163 LEU A CA 1
ATOM 1341 C C . LEU A 1 163 ? -10.912 30.175 36.648 1.00 20.78 163 LEU A C 1
ATOM 1342 O O . LEU A 1 163 ? -10.746 29.016 37.031 1.00 20.10 163 LEU A O 1
ATOM 1351 N N . PRO A 1 164 ? -12.151 30.558 36.372 1.00 24.32 164 PRO A N 1
ATOM 1352 C CA . PRO A 1 164 ? -13.277 29.629 36.496 1.00 27.68 164 PRO A CA 1
ATOM 1353 C C . PRO A 1 164 ? -13.141 28.450 35.567 1.00 26.40 164 PRO A C 1
ATOM 1354 O O . PRO A 1 164 ? -13.751 27.426 35.875 1.00 28.17 164 PRO A O 1
ATOM 1358 N N . SER A 1 165 ? -12.364 28.589 34.488 1.00 23.72 165 SER A N 1
ATOM 1359 C CA A SER A 1 165 ? -12.106 27.490 33.565 0.44 24.35 165 SER A CA 1
ATOM 1360 C CA B SER A 1 165 ? -12.198 27.389 33.661 0.56 24.12 165 SER A CA 1
ATOM 1361 C C . SER A 1 165 ? -10.946 26.573 33.940 1.00 21.25 165 SER A C 1
ATOM 1362 O O . SER A 1 165 ? -10.766 25.533 33.311 1.00 19.96 165 SER A O 1
ATOM 1367 N N . ILE A 1 166 ? -10.130 26.927 34.938 1.00 19.72 166 ILE A N 1
ATOM 1368 C CA . ILE A 1 166 ? -9.031 26.068 35.442 1.00 18.63 166 ILE A CA 1
ATOM 1369 C C . ILE A 1 166 ? -9.266 25.821 36.940 1.00 17.14 166 ILE A C 1
ATOM 1370 O O . ILE A 1 166 ? -8.408 26.176 37.765 1.00 19.65 166 ILE A O 1
ATOM 1375 N N . PRO A 1 167 ? -10.409 25.215 37.313 1.00 15.45 167 PRO A N 1
ATOM 1376 C CA . PRO A 1 167 ? -10.833 25.208 38.690 1.00 15.74 167 PRO A CA 1
ATOM 1377 C C . PRO A 1 167 ? -10.041 24.389 39.673 1.00 14.16 167 PRO A C 1
ATOM 1378 O O . PRO A 1 167 ? -10.248 24.600 40.887 1.00 17.67 167 PRO A O 1
ATOM 1382 N N . THR A 1 168 ? -9.168 23.540 39.217 1.00 12.14 168 THR A N 1
ATOM 1383 C CA . THR A 1 168 ? -8.398 22.728 40.154 1.00 12.20 168 THR A CA 1
ATOM 1384 C C . THR A 1 168 ? -6.910 23.008 40.099 1.00 12.60 168 THR A C 1
ATOM 1385 O O . THR A 1 168 ? -6.175 22.495 40.908 1.00 19.70 168 THR A O 1
ATOM 1389 N N . CYS A 1 169 ? -6.432 23.810 39.194 1.00 11.37 169 CYS A N 1
ATOM 1390 C CA . CYS A 1 169 ? -5.004 24.051 39.019 1.00 10.77 169 CYS A CA 1
ATOM 1391 C C . CYS A 1 169 ? -4.479 25.067 40.029 1.00 10.76 169 CYS A C 1
ATOM 1392 O O . CYS A 1 169 ? -5.169 25.963 40.505 1.00 14.03 169 CYS A O 1
ATOM 1395 N N . GLU A 1 170 ? -3.190 24.965 40.279 1.00 10.21 170 GLU A N 1
ATOM 1396 C CA . GLU A 1 170 ? -2.415 25.971 40.958 1.00 10.68 170 GLU A CA 1
ATOM 1397 C C . GLU A 1 170 ? -1.866 26.945 39.954 1.00 10.65 170 GLU A C 1
ATOM 1398 O O . GLU A 1 170 ? -1.533 26.575 38.815 1.00 12.18 170 GLU A O 1
ATOM 1404 N N . ILE A 1 171 ? -1.749 28.207 40.330 1.00 12.45 171 ILE A N 1
ATOM 1405 C CA A ILE A 1 171 ? -1.239 29.253 39.439 0.38 13.11 171 ILE A CA 1
ATOM 1406 C CA B ILE A 1 171 ? -1.244 29.246 39.487 0.62 13.06 171 ILE A CA 1
ATOM 1407 C C . ILE A 1 171 ? -0.241 30.049 40.270 1.00 15.39 171 ILE A C 1
ATOM 1408 O O . ILE A 1 171 ? -0.586 30.519 41.369 1.00 22.25 171 ILE A O 1
ATOM 1417 N N . GLY A 1 172 ? 0.997 30.173 39.752 1.00 17.43 172 GLY A N 1
ATOM 1418 C CA . GLY A 1 172 ? 2.001 30.967 40.436 1.00 22.35 172 GLY A CA 1
ATOM 1419 C C . GLY A 1 172 ? 2.763 31.879 39.512 1.00 15.12 172 GLY A C 1
ATOM 1420 O O . GLY A 1 172 ? 2.872 31.543 38.332 1.00 15.57 172 GLY A O 1
ATOM 1421 N N . ARG A 1 173 ? 3.354 32.928 39.990 1.00 16.35 173 ARG A N 1
ATOM 1422 C CA . ARG A 1 173 ? 4.289 33.736 39.138 1.00 16.22 173 ARG A CA 1
ATOM 1423 C C . ARG A 1 173 ? 5.682 33.935 39.793 1.00 17.56 173 ARG A C 1
ATOM 1424 O O . ARG A 1 173 ? 5.842 34.167 40.986 1.00 17.48 173 ARG A O 1
ATOM 1432 N N . TRP A 1 174 ? 6.745 33.857 38.937 1.00 17.43 174 TRP A N 1
ATOM 1433 C CA . TRP A 1 174 ? 8.083 34.257 39.217 1.00 17.10 174 TRP A CA 1
ATOM 1434 C C . TRP A 1 174 ? 8.627 35.442 38.457 1.00 18.78 174 TRP A C 1
ATOM 1435 O O . TRP A 1 174 ? 9.663 35.944 38.700 1.00 19.51 174 TRP A O 1
ATOM 1446 N N . TYR A 1 175 ? 7.794 35.882 37.519 1.00 17.13 175 TYR A N 1
ATOM 1447 C CA . TYR A 1 175 ? 8.110 37.024 36.698 1.00 18.75 175 TYR A CA 1
ATOM 1448 C C . TYR A 1 175 ? 6.792 37.725 36.319 1.00 18.09 175 TYR A C 1
ATOM 1449 O O . TYR A 1 175 ? 5.830 36.929 36.115 1.00 19.85 175 TYR A O 1
ATOM 1458 N N . PRO A 1 176 ? 6.662 39.018 36.237 1.00 23.79 176 PRO A N 1
ATOM 1459 C CA . PRO A 1 176 ? 5.283 39.563 36.048 1.00 25.38 176 PRO A CA 1
ATOM 1460 C C . PRO A 1 176 ? 4.606 39.283 34.717 1.00 24.10 176 PRO A C 1
ATOM 1461 O O . PRO A 1 176 ? 3.367 39.359 34.455 1.00 33.43 176 PRO A O 1
ATOM 1465 N N . ALA A 1 177 ? 5.312 38.960 33.618 1.00 26.99 177 ALA A N 1
ATOM 1466 C CA . ALA A 1 177 ? 4.482 38.917 32.412 1.00 27.87 177 ALA A CA 1
ATOM 1467 C C . ALA A 1 177 ? 3.703 37.649 32.098 1.00 24.69 177 ALA A C 1
ATOM 1468 O O . ALA A 1 177 ? 2.961 37.511 31.093 1.00 23.90 177 ALA A O 1
ATOM 1470 N N . PHE A 1 178 ? 3.810 36.652 32.958 1.00 22.43 178 PHE A N 1
ATOM 1471 C CA . PHE A 1 178 ? 3.243 35.331 32.697 1.00 18.40 178 PHE A CA 1
ATOM 1472 C C . PHE A 1 178 ? 3.073 34.593 33.999 1.00 16.66 178 PHE A C 1
ATOM 1473 O O . PHE A 1 178 ? 3.605 35.025 35.010 1.00 20.05 178 PHE A O 1
ATOM 1481 N N . ALA A 1 179 ? 2.368 33.480 33.948 1.00 13.71 179 ALA A N 1
ATOM 1482 C CA . ALA A 1 179 ? 2.138 32.644 35.120 1.00 12.73 179 ALA A CA 1
ATOM 1483 C C . ALA A 1 179 ? 2.403 31.190 34.740 1.00 11.36 179 ALA A C 1
ATOM 1484 O O . ALA A 1 179 ? 2.254 30.828 33.582 1.00 13.49 179 ALA A O 1
ATOM 1486 N N . ASP A 1 180 ? 2.678 30.356 35.741 1.00 11.82 180 ASP A N 1
ATOM 1487 C CA . ASP A 1 180 ? 2.797 28.926 35.582 1.00 10.19 180 ASP A CA 1
ATOM 1488 C C . ASP A 1 180 ? 1.588 28.242 36.205 1.00 9.74 180 ASP A C 1
ATOM 1489 O O . ASP A 1 180 ? 1.244 28.532 37.358 1.00 12.19 180 ASP A O 1
ATOM 1494 N N . VAL A 1 181 ? 1.002 27.322 35.476 1.00 9.47 181 VAL A N 1
ATOM 1495 C CA . VAL A 1 181 ? -0.196 26.598 35.858 1.00 9.31 181 VAL A CA 1
ATOM 1496 C C . VAL A 1 181 ? 0.177 25.119 35.947 1.00 8.49 181 VAL A C 1
ATOM 1497 O O . VAL A 1 181 ? 0.709 24.549 34.992 1.00 9.38 181 VAL A O 1
ATOM 1501 N N . THR A 1 182 ? -0.144 24.497 37.105 1.00 8.98 182 THR A N 1
ATOM 1502 C CA . THR A 1 182 ? 0.122 23.103 37.384 1.00 8.77 182 THR A CA 1
ATOM 1503 C C . THR A 1 182 ? -1.101 22.499 38.047 1.00 8.81 182 THR A C 1
ATOM 1504 O O . THR A 1 182 ? -2.045 23.188 38.433 1.00 9.59 182 THR A O 1
ATOM 1508 N N . ALA A 1 183 ? -1.095 21.163 38.188 1.00 8.81 183 ALA A N 1
ATOM 1509 C CA . ALA A 1 183 ? -2.240 20.481 38.755 1.00 9.08 183 ALA A CA 1
ATOM 1510 C C . ALA A 1 183 ? -2.394 20.740 40.246 1.00 9.68 183 ALA A C 1
ATOM 1511 O O . ALA A 1 183 ? -1.507 21.252 40.944 1.00 9.94 183 ALA A O 1
ATOM 1513 N N . LYS A 1 184 ? -3.564 20.358 40.771 1.00 10.92 184 LYS A N 1
ATOM 1514 C CA . LYS A 1 184 ? -3.960 20.561 42.152 1.00 11.40 184 LYS A CA 1
ATOM 1515 C C . LYS A 1 184 ? -2.880 20.164 43.123 1.00 10.08 184 LYS A C 1
ATOM 1516 O O . LYS A 1 184 ? -2.410 19.049 43.138 1.00 11.20 184 LYS A O 1
ATOM 1522 N N . GLY A 1 185 ? -2.515 21.130 44.005 1.00 10.77 185 GLY A N 1
ATOM 1523 C CA . GLY A 1 185 ? -1.561 20.875 45.042 1.00 11.54 185 GLY A CA 1
ATOM 1524 C C . GLY A 1 185 ? -0.111 20.977 44.628 1.00 10.86 185 GLY A C 1
ATOM 1525 O O . GLY A 1 185 ? 0.750 20.968 45.510 1.00 13.02 185 GLY A O 1
ATOM 1526 N N . ASP A 1 186 ? 0.203 21.110 43.339 1.00 10.12 186 ASP A N 1
ATOM 1527 C CA . ASP A 1 186 ? 1.581 21.135 42.879 1.00 9.87 186 ASP A CA 1
ATOM 1528 C C . ASP A 1 186 ? 2.147 22.524 42.924 1.00 9.59 186 ASP A C 1
ATOM 1529 O O . ASP A 1 186 ? 1.985 23.328 42.016 1.00 11.81 186 ASP A O 1
ATOM 1534 N N . THR A 1 187 ? 2.806 22.824 44.041 1.00 10.99 187 THR A N 1
ATOM 1535 C CA . THR A 1 187 ? 3.588 24.016 44.280 1.00 10.48 187 THR A CA 1
ATOM 1536 C C . THR A 1 187 ? 4.954 23.609 44.805 1.00 10.03 187 THR A C 1
ATOM 1537 O O . THR A 1 187 ? 5.174 22.417 45.097 1.00 10.10 187 THR A O 1
ATOM 1541 N N . LYS A 1 188 ? 5.850 24.553 44.972 1.00 9.83 188 LYS A N 1
ATOM 1542 C CA . LYS A 1 188 ? 7.168 24.151 45.485 1.00 9.67 188 LYS A CA 1
ATOM 1543 C C . LYS A 1 188 ? 7.102 23.488 46.851 1.00 9.23 188 LYS A C 1
ATOM 1544 O O . LYS A 1 188 ? 8.012 22.719 47.192 1.00 11.27 188 LYS A O 1
ATOM 1550 N N . GLN A 1 189 ? 6.099 23.802 47.648 1.00 9.47 189 GLN A N 1
ATOM 1551 C CA . GLN A 1 189 ? 5.903 23.110 48.939 1.00 10.18 189 GLN A CA 1
ATOM 1552 C C . GLN A 1 189 ? 5.774 21.616 48.766 1.00 9.45 189 GLN A C 1
ATOM 1553 O O . GLN A 1 189 ? 6.320 20.816 49.549 1.00 9.28 189 GLN A O 1
ATOM 1559 N N . LYS A 1 190 ? 4.975 21.174 47.762 1.00 9.78 190 LYS A N 1
ATOM 1560 C CA . LYS A 1 190 ? 4.866 19.743 47.425 1.00 9.53 190 LYS A CA 1
ATOM 1561 C C . LYS A 1 190 ? 6.213 19.191 47.072 1.00 9.05 190 LYS A C 1
ATOM 1562 O O . LYS A 1 190 ? 6.581 18.070 47.450 1.00 9.11 190 LYS A O 1
ATOM 1568 N N . GLY A 1 191 ? 7.001 19.958 46.294 1.00 9.06 191 GLY A N 1
ATOM 1569 C CA . GLY A 1 191 ? 8.329 19.519 45.934 1.00 9.26 191 GLY A CA 1
ATOM 1570 C C . GLY A 1 191 ? 9.208 19.268 47.166 1.00 8.77 191 GLY A C 1
ATOM 1571 O O . GLY A 1 191 ? 9.901 18.255 47.221 1.00 8.86 191 GLY A O 1
ATOM 1572 N N . ILE A 1 192 ? 9.160 20.185 48.135 1.00 8.01 192 ILE A N 1
ATOM 1573 C CA . ILE A 1 192 ? 9.919 19.962 49.351 1.00 8.16 192 ILE A CA 1
ATOM 1574 C C . ILE A 1 192 ? 9.525 18.669 50.002 1.00 8.14 192 ILE A C 1
ATOM 1575 O O . ILE A 1 192 ? 10.343 17.858 50.398 1.00 8.65 192 ILE A O 1
ATOM 1580 N N . ASP A 1 193 ? 8.205 18.439 50.112 1.00 8.28 193 ASP A N 1
ATOM 1581 C CA . ASP A 1 193 ? 7.721 17.227 50.771 1.00 9.28 193 ASP A CA 1
ATOM 1582 C C . ASP A 1 193 ? 8.241 15.980 50.073 1.00 8.94 193 ASP A C 1
ATOM 1583 O O . ASP A 1 193 ? 8.620 15.018 50.721 1.00 9.69 193 ASP A O 1
ATOM 1588 N N . GLU A 1 194 ? 8.246 15.987 48.744 1.00 8.49 194 GLU A N 1
ATOM 1589 C CA . GLU A 1 194 ? 8.708 14.808 47.985 1.00 8.46 194 GLU A CA 1
ATOM 1590 C C . GLU A 1 194 ? 10.194 14.589 48.159 1.00 8.28 194 GLU A C 1
ATOM 1591 O O . GLU A 1 194 ? 10.645 13.469 48.372 1.00 9.24 194 GLU A O 1
ATOM 1597 N N . ILE A 1 195 ? 10.981 15.658 48.081 1.00 7.93 195 ILE A N 1
ATOM 1598 C CA . ILE A 1 195 ? 12.417 15.512 48.246 1.00 7.97 195 ILE A CA 1
ATOM 1599 C C . ILE A 1 195 ? 12.755 14.999 49.651 1.00 8.24 195 ILE A C 1
ATOM 1600 O O . ILE A 1 195 ? 13.553 14.082 49.799 1.00 9.40 195 ILE A O 1
ATOM 1605 N N . ILE A 1 196 ? 12.161 15.599 50.684 1.00 8.83 196 ILE A N 1
ATOM 1606 C CA . ILE A 1 196 ? 12.575 15.198 52.023 1.00 9.35 196 ILE A CA 1
ATOM 1607 C C . ILE A 1 196 ? 12.085 13.762 52.311 1.00 10.60 196 ILE A C 1
ATOM 1608 O O . ILE A 1 196 ? 12.787 13.063 53.050 1.00 12.84 196 ILE A O 1
ATOM 1613 N N . ARG A 1 197 ? 10.943 13.364 51.759 1.00 10.92 197 ARG A N 1
ATOM 1614 C CA . ARG A 1 197 ? 10.464 11.953 51.859 1.00 11.87 197 ARG A CA 1
ATOM 1615 C C . ARG A 1 197 ? 11.542 11.048 51.336 1.00 12.01 197 ARG A C 1
ATOM 1616 O O . ARG A 1 197 ? 11.860 10.008 51.930 1.00 12.92 197 ARG A O 1
ATOM 1624 N N . HIS A 1 198 ? 12.152 11.376 50.178 1.00 12.11 198 HIS A N 1
ATOM 1625 C CA . HIS A 1 198 ? 13.160 10.513 49.584 1.00 11.77 198 HIS A CA 1
ATOM 1626 C C . HIS A 1 198 ? 14.417 10.379 50.437 1.00 12.26 198 HIS A C 1
ATOM 1627 O O . HIS A 1 198 ? 15.041 9.306 50.503 1.00 13.93 198 HIS A O 1
ATOM 1634 N N . PHE A 1 199 ? 14.825 11.469 51.086 1.00 11.57 199 PHE A N 1
ATOM 1635 C CA . PHE A 1 199 ? 16.045 11.508 51.853 1.00 12.16 199 PHE A CA 1
ATOM 1636 C C . PHE A 1 199 ? 15.843 11.222 53.348 1.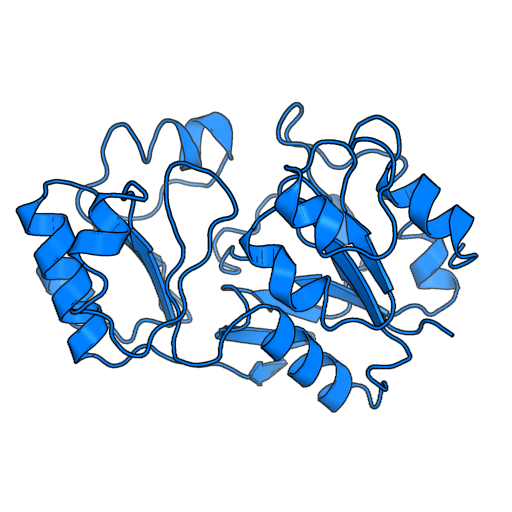00 12.48 199 PHE A C 1
ATOM 1637 O O . PHE A 1 199 ? 16.818 11.133 54.066 1.00 14.32 199 PHE A O 1
ATOM 1645 N N . GLY A 1 200 ? 14.661 11.046 53.843 1.00 11.66 200 GLY A N 1
ATOM 1646 C CA . GLY A 1 200 ? 14.451 10.838 55.284 1.00 12.28 200 GLY A CA 1
ATOM 1647 C C . GLY A 1 200 ? 14.690 12.102 56.113 1.00 10.60 200 GLY A C 1
ATOM 1648 O O . GLY A 1 200 ? 14.961 11.975 57.335 1.00 12.17 200 GLY A O 1
ATOM 1649 N N . ILE A 1 201 ? 14.610 13.251 55.502 1.00 10.32 201 ILE A N 1
ATOM 1650 C CA . ILE A 1 201 ? 14.790 14.538 56.176 1.00 9.87 201 ILE A CA 1
ATOM 1651 C C . ILE A 1 201 ? 13.457 15.010 56.709 1.00 9.42 201 ILE A C 1
ATOM 1652 O O . ILE A 1 201 ? 12.450 14.825 56.043 1.00 10.72 201 ILE A O 1
ATOM 1657 N N . LYS A 1 202 ? 13.451 15.612 57.905 1.00 9.92 202 LYS A N 1
ATOM 1658 C CA . LYS A 1 202 ? 12.239 16.134 58.450 1.00 10.02 202 LYS A CA 1
ATOM 1659 C C . LYS A 1 202 ? 11.994 17.569 58.001 1.00 9.43 202 LYS A C 1
ATOM 1660 O O . LYS A 1 202 ? 12.943 18.310 57.725 1.00 9.66 202 LYS A O 1
ATOM 1666 N N . LEU A 1 203 ? 10.707 17.942 57.946 1.00 9.55 203 LEU A N 1
ATOM 1667 C CA . LEU A 1 203 ? 10.381 19.325 57.539 1.00 9.78 203 LEU A CA 1
ATOM 1668 C C . LEU A 1 203 ? 11.079 20.336 58.444 1.00 9.70 203 LEU A C 1
ATOM 1669 O O . LEU A 1 203 ? 11.489 21.434 57.994 1.00 9.56 203 LEU A O 1
ATOM 1674 N N . GLU A 1 204 ? 11.247 19.994 59.713 1.00 9.96 204 GLU A N 1
ATOM 1675 C CA A GLU A 1 204 ? 11.853 20.908 60.672 0.64 9.86 204 GLU A CA 1
ATOM 1676 C CA B GLU A 1 204 ? 11.888 20.788 60.741 0.36 10.69 204 GLU A CA 1
ATOM 1677 C C . GLU A 1 204 ? 13.333 21.109 60.410 1.00 9.79 204 GLU A C 1
ATOM 1678 O O . GLU A 1 204 ? 13.968 21.966 61.071 1.00 11.40 204 GLU A O 1
ATOM 1689 N N . GLU A 1 205 ? 13.930 20.407 59.451 1.00 9.23 205 GLU A N 1
ATOM 1690 C CA . GLU A 1 205 ? 15.337 20.472 59.067 1.00 9.30 205 GLU A CA 1
ATOM 1691 C C . GLU A 1 205 ? 15.534 21.119 57.708 1.00 8.59 205 GLU A C 1
ATOM 1692 O O . GLU A 1 205 ? 16.569 20.930 57.059 1.00 9.68 205 GLU A O 1
ATOM 1698 N N . THR A 1 206 ? 14.542 21.881 57.213 1.00 8.63 206 THR A N 1
ATOM 1699 C CA . THR A 1 206 ? 14.587 22.474 55.884 1.00 8.27 206 THR A CA 1
ATOM 1700 C C . THR A 1 206 ? 14.764 23.988 55.928 1.00 8.15 206 THR A C 1
ATOM 1701 O O . THR A 1 206 ? 14.296 24.660 56.860 1.00 9.07 206 THR A O 1
ATOM 1705 N N . MET A 1 207 ? 15.356 24.527 54.876 1.00 7.79 207 MET A N 1
ATOM 1706 C CA . MET A 1 207 ? 15.491 25.958 54.673 1.00 7.91 207 MET A CA 1
ATOM 1707 C C . MET A 1 207 ? 15.245 26.240 53.198 1.00 7.52 207 MET A C 1
ATOM 1708 O O . MET A 1 207 ? 15.813 25.553 52.335 1.00 8.95 207 MET A O 1
ATOM 1713 N N . SER A 1 208 ? 14.456 27.258 52.902 1.00 7.88 208 SER A N 1
ATOM 1714 C CA . SER A 1 208 ? 14.160 27.634 51.517 1.00 7.61 208 SER A CA 1
ATOM 1715 C C . SER A 1 208 ? 14.566 29.092 51.282 1.00 7.95 208 SER A C 1
ATOM 1716 O O . SER A 1 208 ? 14.637 29.904 52.218 1.00 8.48 208 SER A O 1
ATOM 1719 N N . PHE A 1 209 ? 14.825 29.412 50.009 1.00 7.68 209 PHE A N 1
ATOM 1720 C CA . PHE A 1 209 ? 15.301 30.691 49.549 1.00 7.72 209 PHE A CA 1
ATOM 1721 C C . PHE A 1 209 ? 14.524 31.094 48.314 1.00 7.82 209 PHE A C 1
ATOM 1722 O O . PHE A 1 209 ? 14.484 30.312 47.358 1.00 8.13 209 PHE A O 1
ATOM 1730 N N . GLY A 1 210 ? 13.976 32.312 48.296 1.00 8.14 210 GLY A N 1
ATOM 1731 C CA . GLY A 1 210 ? 13.222 32.740 47.119 1.00 8.76 210 GLY A CA 1
ATOM 1732 C C . GLY A 1 210 ? 13.050 34.219 47.055 1.00 8.29 210 GLY A C 1
ATOM 1733 O O . GLY A 1 210 ? 13.316 34.974 47.998 1.00 9.44 210 GLY A O 1
ATOM 1734 N N . ASP A 1 211 ? 12.579 34.656 45.874 1.00 8.96 211 ASP A N 1
ATOM 1735 C CA . ASP A 1 211 ? 12.367 36.049 45.583 1.00 9.23 211 ASP A CA 1
ATOM 1736 C C . ASP A 1 211 ? 10.978 36.343 45.043 1.00 9.79 211 ASP A C 1
ATOM 1737 O O . ASP A 1 211 ? 10.738 37.540 44.828 1.00 12.15 211 ASP A O 1
ATOM 1742 N N . GLY A 1 212 ? 10.135 35.366 44.790 1.00 9.92 212 GLY A N 1
ATOM 1743 C CA . GLY A 1 212 ? 8.927 35.587 43.970 1.00 10.47 212 GLY A CA 1
ATOM 1744 C C . GLY A 1 212 ? 7.683 35.019 44.586 1.00 10.31 212 GLY A C 1
ATOM 1745 O O . GLY A 1 212 ? 7.723 34.235 45.540 1.00 10.19 212 GLY A O 1
ATOM 1746 N N . GLY A 1 213 ? 6.535 35.414 44.000 1.00 12.01 213 GLY A N 1
ATOM 1747 C CA . GLY A 1 213 ? 5.280 34.928 44.504 1.00 12.46 213 GLY A CA 1
ATOM 1748 C C . GLY A 1 213 ? 5.157 33.408 44.477 1.00 11.31 213 GLY A C 1
ATOM 1749 O O . GLY A 1 213 ? 4.513 32.877 45.403 1.00 12.90 213 GLY A O 1
ATOM 1750 N N . ASN A 1 214 ? 5.757 32.733 43.524 1.00 11.14 214 ASN A N 1
ATOM 1751 C CA . ASN A 1 214 ? 5.675 31.287 43.467 1.00 12.05 214 ASN A CA 1
ATOM 1752 C C . ASN A 1 214 ? 6.590 30.583 44.485 1.00 10.40 214 ASN A C 1
ATOM 1753 O O . ASN A 1 214 ? 6.614 29.366 44.523 1.00 11.61 214 ASN A O 1
ATOM 1758 N N . ASP A 1 215 ? 7.306 31.390 45.313 1.00 9.64 215 ASP A N 1
ATOM 1759 C CA . ASP A 1 215 ? 8.085 30.883 46.394 1.00 9.45 215 ASP A CA 1
ATOM 1760 C C . ASP A 1 215 ? 7.366 30.990 47.730 1.00 9.14 215 ASP A C 1
ATOM 1761 O O . ASP A 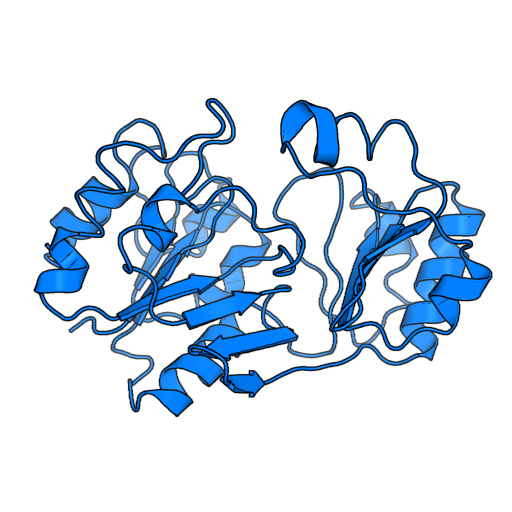1 215 ? 7.864 30.452 48.722 1.00 9.42 215 ASP A O 1
ATOM 1766 N N . ILE A 1 216 ? 6.263 31.718 47.794 1.00 9.62 216 ILE A N 1
ATOM 1767 C CA . ILE A 1 216 ? 5.637 31.975 49.092 1.00 9.42 216 ILE A CA 1
ATOM 1768 C C . ILE A 1 216 ? 5.279 30.684 49.806 1.00 9.26 216 ILE A C 1
ATOM 1769 O O . ILE A 1 216 ? 5.514 30.568 51.010 1.00 9.89 216 ILE A O 1
ATOM 1774 N N . SER A 1 217 ? 4.703 29.703 49.085 1.00 9.87 217 SER A N 1
ATOM 1775 C CA . SER A 1 217 ? 4.306 28.488 49.813 1.00 10.14 217 SER A CA 1
ATOM 1776 C C . SER A 1 217 ? 5.534 27.791 50.374 1.00 9.28 217 SER A C 1
ATOM 1777 O O . SER A 1 217 ? 5.460 27.272 51.514 1.00 9.99 217 SER A O 1
ATOM 1780 N N . MET A 1 218 ? 6.651 27.732 49.673 1.00 8.96 218 MET A N 1
ATOM 1781 C CA . MET A 1 218 ? 7.837 27.079 50.256 1.00 9.12 218 MET A CA 1
ATOM 1782 C C . MET A 1 218 ? 8.532 27.923 51.314 1.00 8.39 218 MET A C 1
ATOM 1783 O O . MET A 1 218 ? 9.189 27.329 52.190 1.00 8.90 218 MET A O 1
ATOM 1788 N N . LEU A 1 219 ? 8.433 29.241 51.260 1.00 8.50 219 LEU A N 1
ATOM 1789 C CA . LEU A 1 219 ? 8.969 30.122 52.305 1.00 8.89 219 LEU A CA 1
ATOM 1790 C C . LEU A 1 219 ? 8.208 29.874 53.622 1.00 8.76 219 LEU A C 1
ATOM 1791 O O . LEU A 1 219 ? 8.813 29.889 54.685 1.00 9.67 219 LEU A O 1
ATOM 1796 N N . ARG A 1 220 ? 6.892 29.695 53.526 1.00 9.34 220 ARG A N 1
ATOM 1797 C CA A ARG A 1 220 ? 6.076 29.431 54.700 0.54 9.96 220 ARG A CA 1
ATOM 1798 C CA B ARG A 1 220 ? 6.078 29.425 54.694 0.46 10.19 220 ARG A CA 1
ATOM 1799 C C . ARG A 1 220 ? 6.272 28.003 55.189 1.00 9.64 220 ARG A C 1
ATOM 1800 O O . ARG A 1 220 ? 6.234 27.739 56.388 1.00 11.31 220 ARG A O 1
ATOM 1815 N N . HIS A 1 221 ? 6.432 27.033 54.274 1.00 9.69 221 HIS A N 1
ATOM 1816 C CA . HIS A 1 221 ? 6.431 25.624 54.615 1.00 9.47 221 HIS A CA 1
ATOM 1817 C C . HIS A 1 221 ? 7.732 25.134 55.170 1.00 9.10 221 HIS A C 1
ATOM 1818 O O . HIS A 1 221 ? 7.751 24.292 56.110 1.00 10.33 221 HIS A O 1
ATOM 1825 N N . ALA A 1 222 ? 8.855 25.564 54.615 1.00 9.02 222 ALA A N 1
ATOM 1826 C CA . ALA A 1 222 ? 10.149 25.192 55.153 1.00 9.20 222 ALA A CA 1
ATOM 1827 C C . ALA A 1 222 ? 10.279 25.672 56.594 1.00 9.19 222 ALA A C 1
ATOM 1828 O O . ALA A 1 222 ? 9.623 26.624 57.019 1.00 9.92 222 ALA A O 1
ATOM 1830 N N . ALA A 1 223 ? 11.145 25.011 57.386 1.00 9.27 223 ALA A N 1
ATOM 1831 C CA . ALA A 1 223 ? 11.336 25.451 58.751 1.00 8.93 223 ALA A CA 1
ATOM 1832 C C . ALA A 1 223 ? 11.795 26.901 58.813 1.00 8.98 223 ALA A C 1
ATOM 1833 O O . ALA A 1 223 ? 11.362 27.680 59.697 1.00 10.21 223 ALA A O 1
ATOM 1835 N N . ILE A 1 224 ? 12.700 27.268 57.927 1.00 8.91 224 ILE A N 1
ATO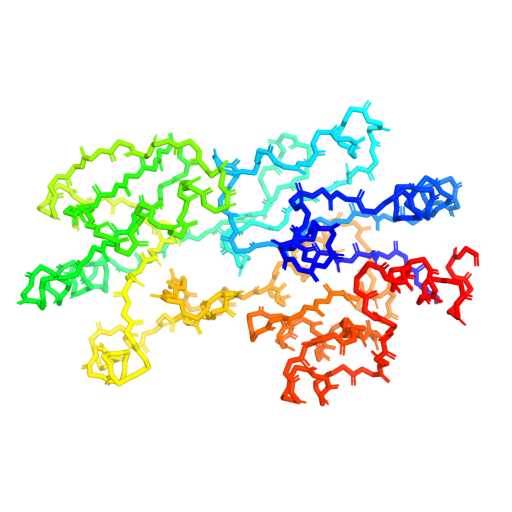M 1836 C CA . ILE A 1 224 ? 13.249 28.615 57.822 1.00 8.88 224 ILE A CA 1
ATOM 1837 C C . ILE A 1 224 ? 13.105 29.034 56.376 1.00 8.95 224 ILE A C 1
ATOM 1838 O O . ILE A 1 224 ? 13.671 28.349 55.499 1.00 9.67 224 ILE A O 1
ATOM 1843 N N . GLY A 1 225 ? 12.424 30.123 56.119 1.00 9.00 225 GLY A N 1
ATOM 1844 C CA . GLY A 1 225 ? 12.304 30.699 54.777 1.00 9.07 225 GLY A CA 1
ATOM 1845 C C . GLY A 1 225 ? 13.084 32.011 54.676 1.00 8.78 225 GLY A C 1
ATOM 1846 O O . GLY A 1 225 ? 12.936 32.866 55.579 1.00 9.56 225 GLY A O 1
ATOM 1847 N N . VAL A 1 226 ? 13.881 32.139 53.660 1.00 8.38 226 VAL A N 1
ATOM 1848 C CA . VAL A 1 226 ? 14.688 33.302 53.410 1.00 8.66 226 VAL A CA 1
ATOM 1849 C C . VAL A 1 226 ? 14.232 33.998 52.123 1.00 8.71 226 VAL A C 1
ATOM 1850 O O . VAL A 1 226 ? 14.248 33.393 51.056 1.00 8.67 226 VAL A O 1
ATOM 1854 N N . ALA A 1 227 ? 13.880 35.281 52.241 1.00 9.00 227 ALA A N 1
ATOM 1855 C CA . ALA A 1 227 ? 13.533 36.109 51.071 1.00 8.88 227 ALA A CA 1
ATOM 1856 C C . ALA A 1 227 ? 14.694 36.960 50.672 1.00 8.86 227 ALA A C 1
ATOM 1857 O O . ALA A 1 227 ? 15.401 37.535 51.491 1.00 9.50 227 ALA A O 1
ATOM 1859 N N . MET A 1 228 ? 14.904 37.076 49.362 1.00 8.82 228 MET A N 1
ATOM 1860 C CA . MET A 1 228 ? 15.925 37.945 48.824 1.00 9.08 228 MET A CA 1
ATOM 1861 C C . MET A 1 228 ? 15.570 39.398 49.081 1.00 9.53 228 MET A C 1
ATOM 1862 O O . MET A 1 228 ? 14.417 39.792 49.118 1.00 9.91 228 MET A O 1
ATOM 1867 N N . GLY A 1 229 ? 16.596 40.259 49.198 1.00 10.66 229 GLY A N 1
ATOM 1868 C CA . GLY A 1 229 ? 16.387 41.631 49.602 1.00 11.28 229 GLY A CA 1
ATOM 1869 C C . GLY A 1 229 ? 15.507 42.435 48.665 1.00 11.46 229 GLY A C 1
ATOM 1870 O O . GLY A 1 229 ? 14.884 43.405 49.094 1.00 12.72 229 GLY A O 1
ATOM 1871 N N . GLN A 1 230 ? 15.520 42.120 47.376 1.00 11.71 230 GLN A N 1
ATOM 1872 C CA A GLN A 1 230 ? 14.721 42.851 46.372 0.69 13.11 230 GLN A CA 1
ATOM 1873 C CA B GLN A 1 230 ? 14.659 42.956 46.502 0.31 13.10 230 GLN A CA 1
ATOM 1874 C C . GLN A 1 230 ? 13.319 42.305 46.159 1.00 12.66 230 GLN A C 1
ATOM 1875 O O . GLN A 1 230 ? 12.593 42.812 45.298 1.00 14.10 230 GLN A O 1
ATOM 1886 N N . ALA A 1 231 ? 12.956 41.266 46.884 1.00 10.99 231 ALA A N 1
ATOM 1887 C CA . ALA A 1 231 ? 11.630 40.707 46.717 1.00 11.33 231 ALA A CA 1
ATOM 1888 C C . ALA A 1 231 ? 10.547 41.713 47.110 1.00 11.05 231 ALA A C 1
ATOM 1889 O O . ALA A 1 231 ? 10.763 42.615 47.918 1.00 12.46 231 ALA A O 1
ATOM 1891 N N . LYS A 1 232 ? 9.360 41.540 46.559 1.00 11.27 232 LYS A N 1
ATOM 1892 C CA . LYS A 1 232 ? 8.179 42.329 46.947 1.00 11.02 232 LYS A CA 1
ATOM 1893 C C . LYS A 1 232 ? 7.831 42.031 48.406 1.00 10.72 232 LYS A C 1
ATOM 1894 O O . LYS A 1 232 ? 8.179 41.024 48.999 1.00 11.32 232 LYS A O 1
ATOM 1900 N N . GLU A 1 233 ? 7.050 42.959 48.959 1.00 11.10 233 GLU A N 1
ATOM 1901 C CA . GLU A 1 233 ? 6.729 42.897 50.379 1.00 11.77 233 GLU A CA 1
ATOM 1902 C C . GLU A 1 233 ? 5.969 41.632 50.749 1.00 11.17 233 GLU A C 1
ATOM 1903 O O . GLU A 1 233 ? 6.238 41.108 51.865 1.00 12.69 233 GLU A O 1
ATOM 1909 N N . ASP A 1 234 ? 5.100 41.104 49.923 1.00 11.74 234 ASP A N 1
ATOM 1910 C CA . ASP A 1 234 ? 4.351 39.897 50.303 1.00 12.15 234 ASP A CA 1
ATOM 1911 C C . ASP A 1 234 ? 5.286 38.689 50.377 1.00 11.48 234 ASP A C 1
ATOM 1912 O O . ASP A 1 234 ? 5.068 37.784 51.172 1.00 12.76 234 ASP A O 1
ATOM 1917 N N . VAL A 1 235 ? 6.298 38.638 49.539 1.00 10.57 235 VAL A N 1
ATOM 1918 C CA . VAL A 1 235 ? 7.284 37.546 49.566 1.00 10.32 235 VAL A CA 1
ATOM 1919 C C . VAL A 1 235 ? 8.102 37.682 50.851 1.00 10.57 235 VAL A C 1
ATOM 1920 O O . VAL A 1 235 ? 8.324 36.706 51.582 1.00 11.22 235 VAL A O 1
ATOM 1924 N N . LYS A 1 236 ? 8.560 38.904 51.174 1.00 10.35 236 LYS A N 1
ATOM 1925 C CA . LYS A 1 236 ? 9.315 39.128 52.410 1.00 11.46 236 LYS A CA 1
ATOM 1926 C C . LYS A 1 236 ? 8.484 38.746 53.623 1.00 11.56 236 LYS A C 1
ATOM 1927 O O . LYS A 1 236 ? 8.999 38.172 54.578 1.00 13.20 236 LYS A O 1
ATOM 1933 N N . ALA A 1 237 ? 7.186 39.039 53.619 1.00 11.75 237 ALA A N 1
ATOM 1934 C CA . ALA A 1 237 ? 6.344 38.752 54.726 1.00 13.84 237 ALA A CA 1
ATOM 1935 C C . ALA A 1 237 ? 6.141 37.264 54.937 1.00 13.47 237 ALA A C 1
ATOM 1936 O O . ALA A 1 237 ? 5.908 36.854 56.080 1.00 16.75 237 ALA A O 1
ATOM 1938 N N . ALA A 1 238 ? 6.215 36.462 53.889 1.00 12.94 238 ALA A N 1
ATOM 1939 C CA . ALA A 1 238 ? 6.114 35.011 53.974 1.00 13.61 238 ALA A CA 1
ATOM 1940 C C . ALA A 1 238 ? 7.382 34.356 54.534 1.00 12.75 238 ALA A C 1
ATOM 1941 O O . ALA A 1 238 ? 7.354 33.188 54.969 1.00 14.44 238 ALA A O 1
ATOM 1943 N N . ALA A 1 239 ? 8.483 35.044 54.450 1.00 12.78 239 ALA A N 1
ATOM 1944 C CA . ALA A 1 239 ? 9.761 34.544 54.952 1.00 11.40 239 ALA A CA 1
ATOM 1945 C C . ALA A 1 239 ? 9.916 34.827 56.442 1.00 11.46 239 ALA A C 1
ATOM 1946 O O . ALA A 1 239 ? 9.310 35.670 57.049 1.00 14.79 239 ALA A O 1
ATOM 1948 N N . ASP A 1 240 ? 10.837 34.045 57.049 1.00 10.65 240 ASP A N 1
ATOM 1949 C CA . ASP A 1 240 ? 11.285 34.290 58.417 1.00 11.72 240 ASP A CA 1
ATOM 1950 C C . ASP A 1 240 ? 12.415 35.288 58.480 1.00 11.67 240 ASP A C 1
ATOM 1951 O O . ASP A 1 240 ? 12.597 35.916 59.533 1.00 14.70 240 ASP A O 1
ATOM 1956 N N . TYR A 1 241 ? 13.172 35.449 57.423 1.00 11.68 241 TYR A N 1
ATOM 1957 C CA . TYR A 1 241 ? 14.369 36.230 57.376 1.00 11.27 241 TYR A CA 1
ATOM 1958 C C . TYR A 1 241 ? 14.483 36.894 56.001 1.00 10.01 241 TYR A C 1
ATOM 1959 O O . TYR A 1 241 ? 14.305 36.150 55.023 1.00 11.64 241 TYR A O 1
ATOM 1968 N N . VAL A 1 242 ? 14.809 38.151 55.951 1.00 10.39 242 VAL A N 1
ATOM 196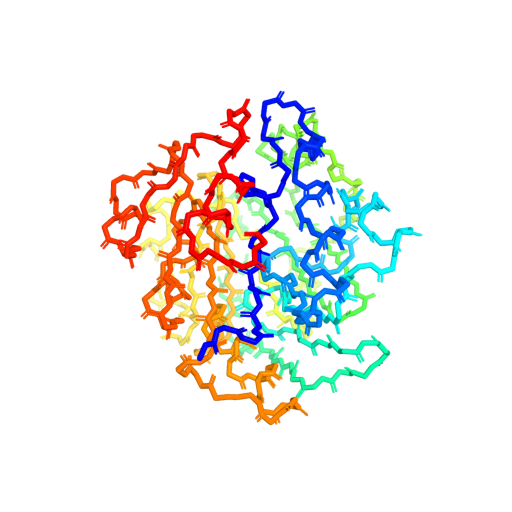9 C CA . VAL A 1 242 ? 15.047 38.843 54.675 1.00 10.17 242 VAL A CA 1
ATOM 1970 C C . VAL A 1 242 ? 16.535 39.115 54.587 1.00 9.99 242 VAL A C 1
ATOM 1971 O O . VAL A 1 242 ? 17.094 39.827 55.451 1.00 12.66 242 VAL A O 1
ATOM 1975 N N . THR A 1 243 ? 17.196 38.544 53.581 1.00 9.41 243 THR A N 1
ATOM 1976 C CA . THR A 1 243 ? 18.594 38.790 53.379 1.00 9.84 243 THR A CA 1
ATOM 1977 C C . THR A 1 243 ? 18.857 39.995 52.488 1.00 9.70 243 THR A C 1
ATOM 1978 O O . THR A 1 243 ? 17.910 40.675 52.072 1.00 10.91 243 THR A O 1
ATOM 1982 N N . ALA A 1 244 ? 20.134 40.239 52.196 1.00 10.17 244 ALA A N 1
ATOM 1983 C CA . ALA A 1 244 ? 20.525 41.304 51.309 1.00 10.42 244 ALA A CA 1
ATOM 1984 C C . ALA A 1 244 ? 20.029 41.022 49.892 1.00 10.17 244 ALA A C 1
ATOM 1985 O O . ALA A 1 244 ? 19.680 39.868 49.549 1.00 10.39 244 ALA A O 1
ATOM 1987 N N . PRO A 1 245 ? 20.058 42.015 49.019 1.00 10.98 245 PRO A N 1
ATOM 1988 C CA . PRO A 1 245 ? 19.839 41.759 47.608 1.00 10.90 245 PRO A CA 1
ATOM 1989 C C . PRO A 1 245 ? 20.762 40.711 47.030 1.00 10.54 245 PRO A C 1
ATOM 1990 O O . PRO A 1 245 ? 21.898 40.528 47.505 1.00 10.34 245 PRO A O 1
ATOM 1994 N N . ILE A 1 246 ? 20.303 40.066 45.958 1.00 10.47 246 ILE A N 1
ATOM 1995 C CA . ILE A 1 246 ? 21.069 38.976 45.359 1.00 9.95 246 ILE A CA 1
ATOM 1996 C C . ILE A 1 246 ? 22.483 39.389 45.031 1.00 9.79 246 ILE A C 1
ATOM 1997 O O . ILE A 1 246 ? 23.436 38.650 45.290 1.00 10.18 246 ILE A O 1
ATOM 2002 N N . ASP A 1 247 ? 22.702 40.572 44.450 1.00 10.67 247 ASP A N 1
ATOM 2003 C CA . ASP A 1 247 ? 24.033 41.020 44.007 1.00 11.38 247 ASP A CA 1
ATOM 2004 C C . ASP A 1 247 ? 24.791 41.746 45.107 1.00 11.45 247 ASP A C 1
ATOM 2005 O O . ASP A 1 247 ? 25.839 42.349 44.834 1.00 14.31 247 ASP A O 1
ATOM 2010 N N . GLU A 1 248 ? 24.324 41.691 46.347 1.00 10.71 248 GLU A N 1
ATOM 2011 C CA . GLU A 1 248 ? 25.040 42.113 47.528 1.00 10.92 248 GLU A CA 1
ATOM 2012 C C . GLU A 1 248 ? 25.205 40.917 48.493 1.00 10.10 248 GLU A C 1
ATOM 2013 O O . GLU A 1 248 ? 25.057 41.020 49.709 1.00 10.97 248 GLU A O 1
ATOM 2019 N N . ASP A 1 249 ? 25.518 39.777 47.879 1.00 10.32 249 ASP A N 1
ATOM 2020 C CA . ASP A 1 249 ? 25.901 38.566 48.638 1.00 9.89 249 ASP A CA 1
ATOM 2021 C C . ASP A 1 249 ? 24.718 38.045 49.472 1.00 9.17 249 ASP A C 1
ATOM 2022 O O . ASP A 1 249 ? 24.943 37.435 50.513 1.00 9.44 249 ASP A O 1
ATOM 2027 N N . GLY A 1 250 ? 23.480 38.201 49.020 1.00 9.79 250 GLY A N 1
ATOM 2028 C CA . GLY A 1 250 ? 22.340 37.787 49.838 1.00 9.63 250 GLY A CA 1
ATOM 2029 C C . GLY A 1 250 ? 22.375 36.333 50.251 1.00 8.80 250 GLY A C 1
ATOM 2030 O O . GLY A 1 250 ? 22.082 36.019 51.422 1.00 8.97 250 GLY A O 1
ATOM 2031 N N . ILE A 1 251 ? 22.662 35.422 49.332 1.00 8.58 251 ILE A N 1
ATOM 2032 C CA . ILE A 1 251 ? 22.636 33.997 49.732 1.00 8.33 251 ILE A CA 1
ATOM 2033 C C . ILE A 1 251 ? 23.698 33.697 50.755 1.00 8.18 251 ILE A C 1
ATOM 2034 O O . ILE A 1 251 ? 23.452 33.077 51.794 1.00 8.63 251 ILE A O 1
ATOM 2039 N N . SER A 1 252 ? 24.952 34.114 50.459 1.00 8.63 252 SER A N 1
ATOM 2040 C CA . SER A 1 252 ? 26.055 33.834 51.366 1.00 8.73 252 SER A CA 1
ATOM 2041 C C . SER A 1 252 ? 25.812 34.431 52.749 1.00 8.90 252 SER A C 1
ATOM 2042 O O . SER A 1 252 ? 26.014 33.788 53.786 1.00 9.21 252 SER A O 1
ATOM 2045 N N . LYS A 1 253 ? 25.342 35.681 52.781 1.00 8.89 253 LYS A N 1
ATOM 2046 C CA . LYS A 1 253 ? 25.064 36.336 54.054 1.00 9.44 253 LYS A CA 1
ATOM 2047 C C . LYS A 1 253 ? 24.023 35.584 54.843 1.00 8.89 253 LYS A C 1
ATOM 2048 O O . LYS A 1 253 ? 24.159 35.447 56.089 1.00 10.09 253 LYS A O 1
ATOM 2054 N N . ALA A 1 254 ? 22.972 35.107 54.196 1.00 8.78 254 ALA A N 1
ATOM 2055 C CA . ALA A 1 254 ? 21.946 34.359 54.918 1.00 8.86 254 ALA A CA 1
ATOM 2056 C C . ALA A 1 254 ? 22.504 33.058 55.499 1.00 8.29 254 ALA A C 1
ATOM 2057 O O . ALA A 1 254 ? 22.224 32.686 56.633 1.00 9.34 254 ALA A O 1
ATOM 2059 N N . MET A 1 255 ? 23.251 32.346 54.649 1.00 8.42 255 MET A N 1
ATOM 2060 C CA . MET A 1 255 ? 23.836 31.067 55.100 1.00 8.42 255 MET A CA 1
ATOM 2061 C C . MET A 1 255 ? 24.765 31.254 56.284 1.00 8.73 255 MET A C 1
ATOM 2062 O O . MET A 1 255 ? 24.794 30.441 57.218 1.00 10.22 255 MET A O 1
ATOM 2067 N N . LYS A 1 256 ? 25.556 32.311 56.231 1.00 8.85 256 LYS A N 1
ATOM 2068 C CA . LYS A 1 256 ? 26.444 32.638 57.359 1.00 10.02 256 LYS A CA 1
ATOM 2069 C C . LYS A 1 256 ? 25.620 32.989 58.613 1.00 9.78 256 LYS A C 1
ATOM 2070 O O . LYS A 1 256 ? 25.951 32.571 59.714 1.00 11.43 256 LYS A O 1
ATOM 2076 N N . HIS A 1 257 ? 24.583 33.786 58.441 1.00 9.87 257 HIS A N 1
ATOM 2077 C CA . HIS A 1 257 ? 23.752 34.194 59.567 1.00 10.13 257 HIS A CA 1
ATOM 2078 C C . HIS A 1 257 ? 23.195 33.034 60.352 1.00 9.88 257 HIS A C 1
ATOM 2079 O O . HIS A 1 257 ? 23.124 33.060 61.584 1.00 11.17 257 HIS A O 1
ATOM 2086 N N . PHE A 1 258 ? 22.764 31.981 59.636 1.00 9.78 258 PHE A N 1
ATOM 2087 C CA . PHE A 1 258 ? 22.201 30.815 60.289 1.00 10.20 258 PHE A CA 1
ATOM 2088 C C . PHE A 1 258 ? 23.248 29.803 60.751 1.00 10.71 258 PHE A C 1
ATOM 2089 O O . PHE A 1 258 ? 22.932 28.829 61.416 1.00 13.91 258 PHE A O 1
ATOM 2097 N N . GLY A 1 259 ? 24.497 29.985 60.391 1.00 10.50 259 GLY A N 1
ATOM 2098 C CA . GLY A 1 259 ? 25.542 29.043 60.706 1.00 12.33 259 GLY A CA 1
ATOM 2099 C C . GLY A 1 259 ? 25.542 27.820 59.816 1.00 11.53 259 GLY A C 1
ATOM 2100 O O . GLY A 1 259 ? 26.132 26.776 60.189 1.00 13.48 259 GLY A O 1
ATOM 2101 N N . ILE A 1 260 ? 24.891 27.885 58.687 1.00 11.21 260 ILE A N 1
ATOM 2102 C CA . ILE A 1 260 ? 24.944 26.802 57.700 1.00 11.27 260 ILE A CA 1
ATOM 2103 C C . ILE A 1 260 ? 26.392 26.600 57.270 1.00 11.45 260 ILE A C 1
ATOM 2104 O O . ILE A 1 260 ? 26.867 25.479 57.069 1.00 13.63 260 ILE A O 1
ATOM 2109 N N . ILE A 1 261 ? 27.077 27.736 57.119 1.00 11.92 261 ILE A N 1
ATOM 2110 C CA . ILE A 1 261 ? 28.483 27.835 56.790 1.00 13.20 261 ILE A CA 1
ATOM 2111 C C . ILE A 1 261 ? 29.083 28.879 57.704 1.00 15.12 261 ILE A C 1
ATOM 2112 O O . ILE A 1 261 ? 28.365 29.532 58.501 1.00 16.40 261 ILE A O 1
#

Solvent-accessible surface area: 11280 Å² total; per-residue (Å²): 197,21,101,0,0,0,0,3,0,6,0,0,0,8,1,48,150,69,51,144,10,20,81,17,1,25,116,2,0,57,44,0,79,89,154,48,16,77,0,0,0,0,2,3,2,6,122,72,12,21,72,31,0,60,50,0,68,116,133,121,2,28,40,2,31,0,0,5,10,0,0,18,0,12,24,56,172,96,62,22,51,108,20,56,7,58,53,148,10,0,90,28,0,3,61,10,0,109,150,76,54,21,1,0,3,0,2,32,60,147,92,21,5,0,0,119,56,64,115,70,0,108,112,4,4,28,93,60,8,88,6,119,116,5,83,89,29,54,9,126,106,0,11,86,42,124,0,8,1,0,5,0,8,1,77,126,144,36,25,137,93,2,65,105,42,1,95,58,15,48,48,20,41,19,52,111,26,0,0,5,0,2,10,151,41,3,36,0,67,58,0,0,54,19,0,15,143,69,64,67,17,132,47,125,35,1,0,0,0,0,17,9,40,12,0,43,33,0,1,157,37,5,47,45,0,0,0,0,14,81,10,159,150,87,3,65,70,5,16,100,62,67,8,21,49,13,65,98,62,0,0,8,99,0,0,133,106,65,55,14,59

Organism: Bacteroides thetaiotaomicron (strain ATCC 29148 / DSM 2079 / JCM 5827 / CCUG 10774 / NCTC 10582 / VPI-5482 / E50) (NCBI:txid226186)

Sequence (261 aa):
MTKALFFDIDGTLVSFEETHRIPSSTIIEALLEAAHAKGLKIFIATGRPKAIINNLSELQDRRNLIDGYITMNGAYCFVGEEVIYKKSAIPQEEVKAMAAFCEKKGVPCIFVEEHNNISVCQPNEMVKKKIFYDFLHVNVIPTVSFEEASNKKEEVIQMTPFITEEEEEKEVLLPSSIPTCEIIGRWYPAFADVTAKGDTKQKGIDEIIRHFGIKLEEETMSFGDGGNDISMLRRHAAIGVAMGQQAKEDVKAAADYVTAPIDEDGISKAMKHFGII